Protein AF-A0A2P4ZF59-F1 (afdb_monomer_lite)

pLDDT: mean 77.89, std 15.02, range [32.47, 93.19]

Secondary structure (DSSP, 8-state):
-PPP-------GGGSPSSEEEEEEPPHHHHHHHHHHHGGGG---TT-GGG-HHHHHHHHHHHHHHHS-BGGGTSBPPP---EEEEEE-HHHHH-TT-EEEEEE-SS-PPP--TT---------TT------EEEEEEEETTEEEEEES--TTTEEEEEEE--GGG--B---SEE-SSEEEEEEE----SSS--TTPPTT-EEEEEEEESSSSS---EETTTTEE-HHHHHHHHHHHHTTT-TTT----S--HHHHHHHHBPPPPEEEEE-GGG-

Foldseek 3Di:
DDDDPPVDADDLVVDDEFDKDKDFDDVVVVLVVLVVVCPVVPPPPPCSVPPVVSVVVSVVVVCQQQAFDVVQQRAGDQDFTMKMKGFYCVCLVFVPWDKDWDFDQWDAHDDDPPPDRDTDNRDPPNPPPDFWPDWDANDSRMIMTTGSDDPPRTFKIKTWGDPVPKDFAAAPDDDLFKGKGFAFQDFPDPDDPPPDDPRHTPGIDIATCDDPPDHQAHSVVRDGNLQSVLVVNLVVNCVVPCVGHVDDDRDPVSSCSSRIDDIDMDMDGDPVVD

Sequence (274 aa):
MPASPDYAYIYSWILDKETLRFFFIDENWIDALIDGALSLANHWGYAPDMDKSRTAIKSAINERLRTPDESLGGWHIPMPRYGFLLRSQLLAQFPDVAVEVVFSETRSEPISSTGGNSSVQASENTPPKQPILVQKRLAPDTMYCLFDAAPPDLRRIILRMPPHQQCFKIGQTLTNEKLTVPWKKLYTTTERPSTAQPGDTLGSIDFDRIGKPAPIFDWSLRTLNPENFATFLVNRERQGREEEFSDKEPTSAVLGLQLNNPILELDIGDLSAQ

Organism: NCBI:txid398673

Structure (mmCIF, N/CA/C/O backbone):
data_AF-A0A2P4ZF59-F1
#
_entry.id   AF-A0A2P4ZF59-F1
#
loop_
_atom_site.group_PDB
_atom_site.id
_atom_site.type_symbol
_atom_site.label_atom_id
_atom_site.label_alt_id
_atom_site.label_comp_id
_atom_site.label_asym_id
_atom_site.label_entity_id
_atom_site.label_seq_id
_atom_site.pdbx_PDB_ins_code
_atom_site.Cartn_x
_atom_site.Cartn_y
_atom_site.Cartn_z
_atom_site.occupancy
_atom_site.B_iso_or_equiv
_atom_site.auth_seq_id
_atom_site.auth_comp_id
_atom_site.auth_asym_id
_atom_site.auth_atom_id
_atom_site.pdbx_PDB_model_num
ATOM 1 N N . MET A 1 1 ? 3.004 -26.761 -18.455 1.00 34.78 1 MET A N 1
ATOM 2 C CA . MET A 1 1 ? 2.859 -25.322 -18.761 1.00 34.78 1 MET A CA 1
ATOM 3 C C . MET A 1 1 ? 4.257 -24.771 -18.970 1.00 34.78 1 MET A C 1
ATOM 5 O O . MET A 1 1 ? 5.067 -24.970 -18.071 1.00 34.78 1 MET A O 1
ATOM 9 N N . PRO A 1 2 ? 4.598 -24.210 -20.140 1.00 32.47 2 PRO A N 1
ATOM 10 C CA . PRO A 1 2 ? 5.925 -23.649 -20.343 1.00 32.47 2 PRO A CA 1
ATOM 11 C C . PRO A 1 2 ? 6.026 -22.362 -19.521 1.00 32.47 2 PRO A C 1
ATOM 13 O O . PRO A 1 2 ? 5.141 -21.509 -19.586 1.00 32.47 2 PRO A O 1
ATOM 16 N N . ALA A 1 3 ? 7.059 -22.281 -18.686 1.00 39.59 3 ALA A N 1
ATOM 17 C CA . ALA A 1 3 ? 7.361 -21.101 -17.897 1.00 39.59 3 ALA A CA 1
ATOM 18 C C . ALA A 1 3 ? 7.587 -19.913 -18.840 1.00 39.59 3 ALA A C 1
ATOM 20 O O . ALA A 1 3 ? 8.340 -20.021 -19.809 1.00 39.59 3 ALA A O 1
ATOM 21 N N . SER A 1 4 ? 6.919 -18.796 -18.551 1.00 33.31 4 SER A N 1
ATOM 22 C CA . SER A 1 4 ? 7.307 -17.486 -19.072 1.00 33.31 4 SER A CA 1
ATOM 23 C C . SER A 1 4 ? 8.820 -17.317 -18.881 1.00 33.31 4 SER A C 1
ATOM 25 O O . SER A 1 4 ? 9.312 -17.672 -17.805 1.00 33.31 4 SER A O 1
ATOM 27 N N . PRO A 1 5 ? 9.574 -16.820 -19.876 1.00 38.81 5 PRO A N 1
ATOM 28 C CA . PRO A 1 5 ? 10.971 -16.481 -19.670 1.00 38.81 5 PRO A CA 1
ATOM 29 C C . PRO A 1 5 ? 11.029 -15.292 -18.704 1.00 38.81 5 PRO A C 1
ATOM 31 O O . PRO A 1 5 ? 10.901 -14.131 -19.082 1.00 38.81 5 PRO A O 1
ATOM 34 N N . ASP A 1 6 ? 11.149 -15.600 -17.417 1.00 43.50 6 ASP A N 1
ATOM 35 C CA . ASP A 1 6 ? 11.361 -14.620 -16.365 1.00 43.50 6 ASP A CA 1
ATOM 36 C C . ASP A 1 6 ? 12.830 -14.178 -16.438 1.00 43.50 6 ASP A C 1
ATOM 38 O O . ASP A 1 6 ? 13.731 -14.845 -15.938 1.00 43.50 6 ASP A O 1
ATOM 42 N N . TYR A 1 7 ? 13.089 -13.053 -17.107 1.00 47.22 7 TYR A N 1
ATOM 43 C CA . TYR A 1 7 ? 14.444 -12.525 -17.330 1.00 47.22 7 TYR A CA 1
ATOM 44 C C . TYR A 1 7 ? 15.108 -11.916 -16.078 1.00 47.22 7 TYR A C 1
ATOM 46 O O . TYR A 1 7 ? 16.244 -11.455 -16.149 1.00 47.22 7 TYR A O 1
ATOM 54 N N . ALA A 1 8 ? 14.437 -11.927 -14.922 1.00 52.59 8 ALA A N 1
ATOM 55 C CA . ALA A 1 8 ? 14.953 -11.384 -13.667 1.00 52.59 8 ALA A CA 1
ATOM 56 C C . ALA A 1 8 ? 14.798 -12.399 -12.522 1.00 52.59 8 ALA A C 1
ATOM 58 O O . ALA A 1 8 ? 13.769 -12.448 -11.849 1.00 52.59 8 ALA A O 1
ATOM 59 N N . TYR A 1 9 ? 15.840 -13.200 -12.285 1.00 57.19 9 TYR A N 1
ATOM 60 C CA . TYR A 1 9 ? 15.965 -14.034 -11.087 1.00 57.19 9 TYR A CA 1
ATOM 61 C C . TYR A 1 9 ? 16.882 -13.342 -10.082 1.00 57.19 9 TYR A C 1
ATOM 63 O O . TYR A 1 9 ? 18.098 -13.307 -10.255 1.00 57.19 9 TYR A O 1
ATOM 71 N N . ILE A 1 10 ? 16.300 -12.805 -9.012 1.00 60.91 10 ILE A N 1
ATOM 72 C CA . ILE A 1 10 ? 17.066 -12.307 -7.869 1.00 60.91 10 ILE A CA 1
ATOM 73 C C . ILE A 1 10 ? 16.973 -13.363 -6.780 1.00 60.91 10 ILE A C 1
ATOM 75 O O . ILE A 1 10 ? 15.895 -13.643 -6.254 1.00 60.91 10 ILE A O 1
ATOM 79 N N . TYR A 1 11 ? 18.107 -13.979 -6.457 1.00 62.25 11 TYR A N 1
ATOM 80 C CA . TYR A 1 11 ? 18.156 -14.959 -5.385 1.00 62.25 11 TYR A CA 1
ATOM 81 C C . TYR A 1 11 ? 17.975 -14.269 -4.033 1.00 62.25 11 TYR A C 1
ATOM 83 O O . TYR A 1 11 ? 18.702 -13.335 -3.699 1.00 62.25 11 TYR A O 1
ATOM 91 N N . SER A 1 12 ? 17.030 -14.771 -3.234 1.00 59.41 12 SER A N 1
ATOM 92 C CA . SER A 1 12 ? 16.677 -14.220 -1.916 1.00 59.41 12 SER A CA 1
ATOM 93 C C . SER A 1 12 ? 17.896 -14.049 -0.991 1.00 59.41 12 SER A C 1
ATOM 95 O O . SER A 1 12 ? 17.959 -13.078 -0.248 1.00 59.41 12 SER A O 1
ATOM 97 N N . TRP A 1 13 ? 18.919 -14.913 -1.081 1.00 64.44 13 TRP A N 1
ATOM 98 C CA . TRP A 1 13 ? 20.134 -14.819 -0.253 1.00 64.44 13 TRP A CA 1
ATOM 99 C C . TRP A 1 13 ? 21.059 -13.638 -0.580 1.00 64.44 13 TRP A C 1
ATOM 101 O O . TRP A 1 13 ? 21.962 -13.364 0.202 1.00 64.44 13 TRP A O 1
ATOM 111 N N . ILE A 1 14 ? 20.882 -12.970 -1.725 1.00 73.50 14 ILE A N 1
ATOM 112 C CA . ILE A 1 14 ? 21.687 -11.796 -2.107 1.00 73.50 14 ILE A CA 1
ATOM 113 C C . ILE A 1 14 ? 21.221 -10.546 -1.346 1.00 73.50 14 ILE A C 1
ATOM 115 O O . ILE A 1 14 ? 21.987 -9.603 -1.165 1.00 73.50 14 ILE A O 1
ATOM 119 N N . LEU A 1 15 ? 19.967 -10.536 -0.887 1.00 79.88 15 LEU A N 1
ATOM 120 C CA . LEU A 1 15 ? 19.410 -9.461 -0.076 1.00 79.88 15 LEU A CA 1
ATOM 121 C C . LEU A 1 15 ? 19.525 -9.824 1.402 1.00 79.88 15 LEU A C 1
ATOM 123 O O . LEU A 1 15 ? 19.159 -10.931 1.794 1.00 79.88 15 LEU A O 1
ATOM 127 N N . ASP A 1 16 ? 19.974 -8.890 2.233 1.00 83.31 16 ASP A N 1
ATOM 128 C CA . ASP A 1 16 ? 19.941 -9.066 3.684 1.00 83.31 16 ASP A CA 1
ATOM 129 C C . ASP A 1 16 ? 18.490 -9.174 4.185 1.00 83.31 16 ASP A C 1
ATOM 131 O O . ASP A 1 16 ? 17.533 -8.788 3.504 1.00 83.31 16 ASP A O 1
ATOM 135 N N . LYS A 1 17 ? 18.301 -9.748 5.378 1.00 85.25 17 LYS A N 1
ATOM 136 C CA . LYS A 1 17 ? 16.970 -9.812 6.001 1.00 85.25 17 LYS A CA 1
ATOM 137 C C . LYS A 1 17 ? 16.486 -8.392 6.310 1.00 85.25 17 LYS A C 1
ATOM 139 O O . LYS A 1 17 ? 17.282 -7.582 6.769 1.00 85.25 17 LYS A O 1
ATOM 144 N N . GLU A 1 18 ? 15.196 -8.127 6.097 1.00 90.06 18 GLU A N 1
ATOM 145 C CA . GLU A 1 18 ? 14.568 -6.813 6.328 1.00 90.06 18 GLU A CA 1
ATOM 146 C C . GLU A 1 18 ? 15.282 -5.678 5.585 1.00 90.06 18 GLU A C 1
ATOM 148 O O . GLU A 1 18 ? 15.891 -4.789 6.173 1.00 90.06 18 GLU A O 1
ATOM 153 N N . THR A 1 19 ? 15.254 -5.739 4.256 1.00 91.44 19 THR A N 1
ATOM 154 C CA . THR A 1 19 ? 15.983 -4.812 3.394 1.00 91.44 19 THR A CA 1
ATOM 155 C C . THR A 1 19 ? 15.095 -4.259 2.294 1.00 91.44 19 THR A C 1
ATOM 157 O O . THR A 1 19 ? 14.418 -5.005 1.587 1.00 91.44 19 THR A O 1
ATOM 160 N N . LEU A 1 20 ? 15.171 -2.943 2.109 1.00 91.75 20 LEU A N 1
ATOM 161 C CA . LEU A 1 20 ? 14.576 -2.211 1.000 1.00 91.75 20 LEU A CA 1
ATOM 162 C C . LEU A 1 20 ? 15.701 -1.555 0.195 1.00 91.75 20 LEU A C 1
ATOM 164 O O . LEU A 1 20 ? 16.461 -0.750 0.730 1.00 91.75 20 LEU A O 1
ATOM 168 N N . ARG A 1 21 ? 15.834 -1.917 -1.083 1.00 91.75 21 ARG A N 1
ATOM 169 C CA . ARG A 1 21 ? 16.852 -1.364 -1.986 1.00 91.75 21 ARG A CA 1
ATOM 170 C C . ARG A 1 21 ? 16.196 -0.747 -3.201 1.00 91.75 21 ARG A C 1
ATOM 172 O O . ARG A 1 21 ? 15.471 -1.424 -3.921 1.00 91.75 21 ARG A O 1
ATOM 179 N N . PHE A 1 22 ? 16.516 0.512 -3.443 1.00 92.31 22 PHE A N 1
ATOM 180 C CA . PHE A 1 22 ? 16.115 1.230 -4.640 1.00 92.31 22 PHE A CA 1
ATOM 181 C C . PHE A 1 22 ? 17.181 1.115 -5.719 1.00 92.31 22 PHE A C 1
ATOM 183 O O . PHE A 1 22 ? 18.372 1.028 -5.415 1.00 92.31 22 PHE A O 1
ATOM 190 N N . PHE A 1 23 ? 16.757 1.128 -6.976 1.00 91.62 23 PHE A N 1
ATOM 191 C CA . PHE A 1 23 ? 17.668 1.102 -8.110 1.00 91.62 23 PHE A CA 1
ATOM 192 C C . PHE A 1 23 ? 17.101 1.883 -9.291 1.00 91.62 23 PHE A C 1
ATOM 194 O O . PHE A 1 23 ? 15.889 1.976 -9.485 1.00 91.62 23 PHE A O 1
ATOM 201 N N . PHE A 1 24 ? 18.017 2.423 -10.087 1.00 90.69 24 PHE A N 1
ATOM 202 C CA . PHE A 1 24 ? 17.721 3.006 -11.386 1.00 90.69 24 PHE A CA 1
ATOM 203 C C . PHE A 1 24 ? 17.992 1.965 -12.464 1.00 90.69 24 PHE A C 1
ATOM 205 O O . PHE A 1 24 ? 18.908 1.150 -12.336 1.00 90.69 24 PHE A O 1
ATOM 212 N N . ILE A 1 25 ? 17.188 1.998 -13.517 1.00 87.69 25 ILE A N 1
ATOM 213 C CA . ILE A 1 25 ? 17.427 1.218 -14.723 1.00 87.69 25 ILE A CA 1
ATOM 214 C C . ILE A 1 25 ? 18.032 2.167 -15.743 1.00 87.69 25 ILE A C 1
ATOM 216 O O . ILE A 1 25 ? 17.418 3.160 -16.127 1.00 87.69 25 ILE A O 1
ATOM 220 N N . ASP A 1 26 ? 19.262 1.860 -16.139 1.00 85.56 26 ASP A N 1
ATOM 221 C CA . ASP A 1 26 ? 19.981 2.623 -17.148 1.00 85.56 26 ASP A CA 1
ATOM 222 C C . ASP A 1 26 ? 19.363 2.370 -18.531 1.00 85.56 26 ASP A C 1
ATOM 224 O O . ASP A 1 26 ? 19.082 1.227 -18.904 1.00 85.56 26 ASP A O 1
ATOM 228 N N . GLU A 1 27 ? 19.171 3.430 -19.314 1.00 80.88 27 GLU A N 1
ATOM 229 C CA . GLU A 1 27 ? 18.651 3.329 -20.681 1.00 80.88 27 GLU A CA 1
ATOM 230 C C . GLU A 1 27 ? 19.539 2.443 -21.561 1.00 80.88 27 GLU A C 1
ATOM 232 O O . GLU A 1 27 ? 19.025 1.675 -22.374 1.00 80.88 27 GLU A O 1
ATOM 237 N N . ASN A 1 28 ? 20.857 2.448 -21.333 1.00 84.81 28 ASN A N 1
ATOM 238 C CA . ASN A 1 28 ? 21.794 1.580 -22.040 1.00 84.81 28 ASN A CA 1
ATOM 239 C C . ASN A 1 28 ? 21.519 0.096 -21.773 1.00 84.81 28 ASN A C 1
ATOM 241 O O . ASN A 1 28 ? 21.795 -0.737 -22.633 1.00 84.81 28 ASN A O 1
ATOM 245 N N . TRP A 1 29 ? 20.980 -0.263 -20.601 1.00 85.50 29 TRP A N 1
ATOM 246 C CA . TRP A 1 29 ? 20.612 -1.651 -20.305 1.00 85.50 29 TRP A CA 1
ATOM 247 C C . TRP A 1 29 ? 19.362 -2.071 -21.069 1.00 85.50 29 TRP A C 1
ATOM 249 O O . TRP A 1 29 ? 19.302 -3.201 -21.549 1.00 85.50 29 TRP A O 1
ATOM 259 N N . ILE A 1 30 ? 18.391 -1.168 -21.224 1.00 84.44 30 ILE A N 1
ATOM 260 C CA . ILE A 1 30 ? 17.214 -1.420 -22.062 1.00 84.44 30 ILE A CA 1
ATOM 261 C C . ILE A 1 30 ? 17.625 -1.514 -23.531 1.00 84.44 30 ILE A C 1
ATOM 263 O O . ILE A 1 30 ? 17.249 -2.469 -24.210 1.00 84.44 30 ILE A O 1
ATOM 267 N N . ASP A 1 31 ? 18.467 -0.596 -24.005 1.00 84.50 31 ASP A N 1
ATOM 268 C CA . ASP A 1 31 ? 19.009 -0.635 -25.362 1.00 84.50 31 ASP A CA 1
ATOM 269 C C . ASP A 1 31 ? 19.808 -1.926 -25.613 1.00 84.50 31 ASP A C 1
ATOM 271 O O . ASP A 1 31 ? 19.660 -2.541 -26.672 1.00 84.50 31 ASP A O 1
ATOM 275 N N . ALA A 1 32 ? 20.602 -2.390 -24.641 1.00 87.44 32 ALA A N 1
ATOM 276 C CA . ALA A 1 32 ? 21.320 -3.665 -24.711 1.00 87.44 32 ALA A CA 1
ATOM 277 C C . ALA A 1 32 ? 20.381 -4.882 -24.667 1.00 87.44 32 ALA A C 1
ATOM 279 O O . ALA A 1 32 ? 20.629 -5.869 -25.358 1.00 87.44 32 ALA A O 1
ATOM 280 N N . LEU A 1 33 ? 19.288 -4.823 -23.900 1.00 87.31 33 LEU A N 1
ATOM 281 C CA . LEU A 1 33 ? 18.268 -5.872 -23.868 1.00 87.31 33 LEU A CA 1
ATOM 282 C C . LEU A 1 33 ? 17.568 -6.001 -25.226 1.00 87.31 33 LEU A C 1
ATOM 284 O O . LEU A 1 33 ? 17.417 -7.114 -25.729 1.00 87.31 33 LEU A O 1
ATOM 288 N N . ILE A 1 34 ? 17.190 -4.877 -25.843 1.00 86.69 34 ILE A N 1
ATOM 289 C CA . ILE A 1 34 ? 16.622 -4.839 -27.199 1.00 86.69 34 ILE A CA 1
ATOM 290 C C . ILE A 1 34 ? 17.638 -5.399 -28.203 1.00 86.69 34 ILE A C 1
ATOM 292 O O . ILE A 1 34 ? 17.301 -6.239 -29.036 1.00 86.69 34 ILE A O 1
ATOM 296 N N . ASP A 1 35 ? 18.903 -4.989 -28.096 1.00 84.81 35 ASP A N 1
ATOM 297 C CA . ASP A 1 35 ? 19.993 -5.457 -28.955 1.00 84.81 35 ASP A CA 1
ATOM 298 C C . ASP A 1 35 ? 20.228 -6.977 -28.838 1.00 84.81 35 ASP A C 1
ATOM 300 O O . ASP A 1 35 ? 20.423 -7.674 -29.843 1.00 84.81 35 ASP A O 1
ATOM 304 N N . GLY A 1 36 ? 20.146 -7.505 -27.615 1.00 87.12 36 GLY A N 1
ATOM 305 C CA . GLY A 1 36 ? 20.205 -8.931 -27.310 1.00 87.12 36 GLY A CA 1
ATOM 306 C C . GLY A 1 36 ? 18.990 -9.693 -27.837 1.00 87.12 36 GLY A C 1
ATOM 307 O O . GLY A 1 36 ? 19.156 -10.742 -28.457 1.00 87.12 36 GLY A O 1
ATOM 308 N N . ALA A 1 37 ? 17.778 -9.160 -27.683 1.00 87.62 37 ALA A N 1
ATOM 309 C CA . ALA A 1 37 ? 16.561 -9.767 -28.227 1.00 87.62 37 ALA A CA 1
ATOM 310 C C . ALA A 1 37 ? 16.605 -9.855 -29.762 1.00 87.62 37 ALA A C 1
ATOM 312 O O . ALA A 1 37 ? 16.224 -10.867 -30.349 1.00 87.62 37 ALA A O 1
ATOM 313 N N . LEU A 1 38 ? 17.155 -8.830 -30.416 1.00 86.06 38 LEU A N 1
ATOM 314 C CA . LEU A 1 38 ? 17.345 -8.804 -31.863 1.00 86.06 38 LEU A CA 1
ATOM 315 C C . LEU A 1 38 ? 18.561 -9.622 -32.333 1.00 86.06 38 LEU A C 1
ATOM 317 O O . LEU A 1 38 ? 18.828 -9.663 -33.534 1.00 86.06 38 LEU A O 1
ATOM 321 N N . SER A 1 39 ? 19.350 -10.239 -31.439 1.00 81.12 39 SER A N 1
ATOM 322 C CA . SER A 1 39 ? 20.561 -11.006 -31.820 1.00 81.12 39 SER A CA 1
ATOM 323 C C . SER A 1 39 ? 20.244 -12.190 -32.726 1.00 81.12 39 SER A C 1
ATOM 325 O O . SER A 1 39 ? 21.006 -12.484 -33.643 1.00 81.12 39 SER A O 1
ATOM 327 N N . LEU A 1 40 ? 19.072 -12.798 -32.535 1.00 77.62 40 LEU A N 1
ATOM 328 C CA . LEU A 1 40 ? 18.579 -13.903 -33.356 1.00 77.62 40 LEU A CA 1
ATOM 329 C C . LEU A 1 40 ? 18.080 -13.458 -34.737 1.00 77.62 40 LEU A C 1
ATOM 331 O O . LEU A 1 40 ? 17.952 -14.290 -35.630 1.00 77.62 40 LEU A O 1
ATOM 335 N N . ALA A 1 41 ? 17.799 -12.165 -34.917 1.00 71.12 41 ALA A N 1
ATOM 336 C CA . ALA A 1 41 ? 17.349 -11.613 -36.192 1.00 71.12 41 ALA A CA 1
ATOM 337 C C . ALA A 1 41 ? 18.508 -11.360 -37.173 1.00 71.12 41 ALA A C 1
ATOM 339 O O . ALA A 1 41 ? 18.261 -11.040 -38.336 1.00 71.12 41 ALA A O 1
ATOM 340 N N . ASN A 1 42 ? 19.763 -11.522 -36.731 1.00 68.19 42 ASN A N 1
ATOM 341 C CA . ASN A 1 42 ? 20.913 -11.422 -37.617 1.00 68.19 42 ASN A CA 1
ATOM 342 C C . ASN A 1 42 ? 21.047 -12.701 -38.457 1.00 68.19 42 ASN A C 1
ATOM 344 O O . ASN A 1 42 ? 21.560 -13.725 -38.004 1.00 68.19 42 ASN A O 1
ATOM 348 N N . HIS A 1 43 ? 20.608 -12.629 -39.711 1.00 68.06 43 HIS A N 1
ATOM 349 C CA . HIS A 1 43 ? 20.770 -13.712 -40.682 1.00 68.06 43 HIS A CA 1
ATOM 350 C C . HIS A 1 43 ? 22.093 -13.633 -41.467 1.00 68.06 43 HIS A C 1
ATOM 352 O O . HIS A 1 43 ? 22.375 -14.518 -42.276 1.00 68.06 43 HIS A O 1
ATOM 358 N N . TRP A 1 44 ? 22.921 -12.606 -41.243 1.00 65.38 44 TRP A N 1
ATOM 359 C CA . TRP A 1 44 ? 24.158 -12.326 -41.984 1.00 65.38 44 TRP A CA 1
ATOM 360 C C . TRP A 1 44 ? 25.401 -12.508 -41.102 1.00 65.38 44 TRP A C 1
ATOM 362 O O . TRP A 1 44 ? 26.217 -11.608 -40.922 1.00 65.38 44 TRP A O 1
ATOM 372 N N . GLY A 1 45 ? 25.587 -13.728 -40.585 1.00 62.03 45 GLY A N 1
ATOM 373 C CA . GLY A 1 45 ? 26.684 -14.073 -39.666 1.00 62.03 45 GLY A CA 1
ATOM 374 C C . GLY A 1 45 ? 28.113 -13.910 -40.214 1.00 62.03 45 GLY A C 1
ATOM 375 O O . GLY A 1 45 ? 29.057 -13.940 -39.432 1.00 62.03 45 GLY A O 1
ATOM 376 N N . TYR A 1 46 ? 28.290 -13.725 -41.528 1.00 67.62 46 TYR A N 1
ATOM 377 C CA . TYR A 1 46 ? 29.599 -13.504 -42.163 1.00 67.62 46 TYR A CA 1
ATOM 378 C C . TYR A 1 46 ? 29.925 -12.014 -42.408 1.00 67.62 46 TYR A C 1
ATOM 380 O O . TYR A 1 46 ? 31.088 -11.677 -42.607 1.00 67.62 46 TYR A O 1
ATOM 388 N N . ALA A 1 47 ? 28.927 -11.121 -42.370 1.00 71.06 47 ALA A N 1
ATOM 389 C CA . ALA A 1 47 ? 29.080 -9.683 -42.628 1.00 71.06 47 ALA A CA 1
ATOM 390 C C . ALA A 1 47 ? 28.144 -8.872 -41.704 1.00 71.06 47 ALA A C 1
ATOM 392 O O . ALA A 1 47 ? 27.062 -8.449 -42.123 1.00 71.06 47 ALA A O 1
ATOM 393 N N . PRO A 1 48 ? 28.507 -8.704 -40.418 1.00 64.31 48 PRO A N 1
ATOM 394 C CA . PRO A 1 48 ? 27.650 -8.057 -39.420 1.00 64.31 48 PRO A CA 1
ATOM 395 C C . PRO A 1 48 ? 27.386 -6.568 -39.702 1.00 64.31 48 PRO A C 1
ATOM 397 O O . PRO A 1 48 ? 26.377 -6.027 -39.261 1.00 64.31 48 PRO A O 1
ATOM 400 N N . ASP A 1 49 ? 28.254 -5.912 -40.469 1.00 70.12 49 ASP A N 1
ATOM 401 C CA . ASP A 1 49 ? 28.116 -4.536 -40.962 1.00 70.12 49 ASP A CA 1
ATOM 402 C C . ASP A 1 49 ? 26.975 -4.360 -41.974 1.00 70.12 49 ASP A C 1
ATOM 404 O O . ASP A 1 49 ? 26.496 -3.249 -42.206 1.00 70.12 49 ASP A O 1
ATOM 408 N N . MET A 1 50 ? 26.507 -5.459 -42.559 1.00 69.38 50 MET A N 1
ATOM 409 C CA . MET A 1 50 ? 25.455 -5.433 -43.558 1.00 69.38 50 MET A CA 1
ATOM 410 C C . MET A 1 50 ? 24.054 -5.580 -42.944 1.00 69.38 50 MET A C 1
ATOM 412 O O . MET A 1 50 ? 23.087 -5.372 -43.664 1.00 69.38 50 MET A O 1
ATOM 416 N N . ASP A 1 51 ? 23.889 -5.864 -41.645 1.00 74.94 51 ASP A N 1
ATOM 417 C CA . ASP A 1 51 ? 22.581 -6.141 -41.015 1.00 74.94 51 ASP A CA 1
ATOM 418 C C . ASP A 1 51 ? 21.666 -4.893 -40.874 1.00 74.94 51 ASP A C 1
ATOM 420 O O . ASP A 1 51 ? 21.380 -4.354 -39.795 1.00 74.94 51 ASP A O 1
ATOM 424 N N . LYS A 1 52 ? 21.191 -4.406 -42.025 1.00 81.50 52 LYS A N 1
ATOM 425 C CA . LYS A 1 52 ? 20.316 -3.238 -42.180 1.00 81.50 52 LYS A CA 1
ATOM 426 C C . LYS A 1 52 ? 18.931 -3.489 -41.598 1.00 81.50 52 LYS A C 1
ATOM 428 O O . LYS A 1 52 ? 18.314 -2.554 -41.099 1.00 81.50 52 LYS A O 1
ATOM 433 N N . SER A 1 53 ? 18.449 -4.730 -41.644 1.00 82.56 53 SER A N 1
ATOM 434 C CA . SER A 1 53 ? 17.125 -5.102 -41.142 1.00 82.56 53 SER A CA 1
ATOM 435 C C . SER A 1 53 ? 17.059 -5.005 -39.621 1.00 82.56 53 SER A C 1
ATOM 437 O O . SER A 1 53 ? 16.172 -4.325 -39.105 1.00 82.56 53 SER A O 1
ATOM 439 N N . ARG A 1 54 ? 18.024 -5.590 -38.897 1.00 84.06 54 ARG A N 1
ATOM 440 C CA . ARG A 1 54 ? 18.134 -5.436 -37.437 1.00 84.06 54 ARG A CA 1
ATOM 441 C C . ARG A 1 54 ? 18.249 -3.971 -37.036 1.00 84.06 54 ARG A C 1
ATOM 443 O O . ARG A 1 54 ? 17.554 -3.529 -36.124 1.00 84.06 54 ARG A O 1
ATOM 450 N N . THR A 1 55 ? 19.101 -3.219 -37.732 1.00 84.38 55 THR A N 1
ATOM 451 C CA . THR A 1 55 ? 19.325 -1.794 -37.453 1.00 84.38 55 THR A CA 1
ATOM 452 C C . THR A 1 55 ? 18.049 -0.974 -37.659 1.00 84.38 55 THR A C 1
ATOM 454 O O . THR A 1 55 ? 17.694 -0.171 -36.798 1.00 84.38 55 THR A O 1
ATOM 457 N N . ALA A 1 56 ? 17.314 -1.215 -38.750 1.00 87.31 56 ALA A N 1
ATOM 458 C CA . ALA A 1 56 ? 16.047 -0.544 -39.027 1.00 87.31 56 ALA A CA 1
ATOM 459 C C . ALA A 1 56 ? 14.977 -0.871 -37.973 1.00 87.31 56 ALA A C 1
ATOM 461 O O . ALA A 1 56 ? 14.308 0.035 -37.482 1.00 87.31 56 ALA A O 1
ATOM 462 N N . ILE A 1 57 ? 14.855 -2.143 -37.573 1.00 87.56 57 ILE A N 1
ATOM 463 C CA . ILE A 1 57 ? 13.911 -2.568 -36.528 1.00 87.56 57 ILE A CA 1
ATOM 464 C C . ILE A 1 57 ? 14.265 -1.919 -35.186 1.00 87.56 57 ILE A C 1
ATOM 466 O O . ILE A 1 57 ? 13.389 -1.357 -34.533 1.00 87.56 57 ILE A O 1
ATOM 470 N N . LYS A 1 58 ? 15.544 -1.944 -34.790 1.00 87.62 58 LYS A N 1
ATOM 471 C CA . LYS A 1 58 ? 16.013 -1.299 -33.556 1.00 87.62 58 LYS A CA 1
ATOM 472 C C . LYS A 1 58 ? 15.706 0.197 -33.560 1.00 87.62 58 LYS A C 1
ATOM 474 O O . LYS A 1 58 ? 15.188 0.708 -32.573 1.00 87.62 58 LYS A O 1
ATOM 479 N N . SER A 1 59 ? 15.984 0.880 -34.673 1.00 87.19 59 SER A N 1
ATOM 480 C CA . SER A 1 59 ? 15.690 2.307 -34.827 1.00 87.19 59 SER A CA 1
ATOM 481 C C . SER A 1 59 ? 14.197 2.593 -34.674 1.00 87.19 59 SER A C 1
ATOM 483 O O . SER A 1 59 ? 13.841 3.488 -33.918 1.00 87.19 59 SER A O 1
ATOM 485 N N . ALA A 1 60 ? 13.330 1.808 -35.320 1.00 89.00 60 ALA A N 1
ATOM 486 C CA . ALA A 1 60 ? 11.881 1.991 -35.244 1.00 89.00 60 ALA A CA 1
ATOM 487 C C . ALA A 1 60 ? 11.323 1.734 -33.832 1.00 89.00 60 ALA A C 1
ATOM 489 O O . ALA A 1 60 ? 10.455 2.470 -33.365 1.00 89.00 60 ALA A O 1
ATOM 490 N N . ILE A 1 61 ? 11.830 0.713 -33.127 1.00 87.75 61 ILE A N 1
ATOM 491 C CA . ILE A 1 61 ? 11.451 0.440 -31.731 1.00 87.75 61 ILE A CA 1
ATOM 492 C C . ILE A 1 61 ? 11.866 1.612 -30.841 1.00 87.75 61 ILE A C 1
ATOM 494 O O . ILE A 1 61 ? 11.045 2.146 -30.102 1.00 87.75 61 ILE A O 1
ATOM 498 N N . ASN A 1 62 ? 13.120 2.044 -30.944 1.00 85.50 62 ASN A N 1
ATOM 499 C CA . ASN A 1 62 ? 13.659 3.126 -30.128 1.00 85.50 62 ASN A CA 1
ATOM 500 C C . ASN A 1 62 ? 12.991 4.474 -30.408 1.00 85.50 62 ASN A C 1
ATOM 502 O O . ASN A 1 62 ? 12.787 5.257 -29.484 1.00 85.50 62 ASN A O 1
ATOM 506 N N . GLU A 1 63 ? 12.627 4.738 -31.661 1.00 85.94 63 GLU A N 1
ATOM 507 C CA . GLU A 1 63 ? 11.811 5.888 -32.037 1.00 85.94 63 GLU A CA 1
ATOM 508 C C . GLU A 1 63 ? 10.435 5.797 -31.376 1.00 85.94 63 GLU A C 1
ATOM 510 O O . GLU A 1 63 ? 10.030 6.713 -30.667 1.00 85.94 63 GLU A O 1
ATOM 515 N N . ARG A 1 64 ? 9.740 4.661 -31.498 1.00 84.94 64 ARG A N 1
ATOM 516 C CA . ARG A 1 64 ? 8.408 4.492 -30.903 1.00 84.94 64 ARG A CA 1
ATOM 517 C C . ARG A 1 64 ? 8.404 4.610 -29.375 1.00 84.94 64 ARG A C 1
ATOM 519 O O . ARG A 1 64 ? 7.437 5.133 -28.823 1.00 84.94 64 ARG A O 1
ATOM 526 N N . LEU A 1 65 ? 9.452 4.120 -28.713 1.00 80.56 65 LEU A N 1
ATOM 527 C CA . LEU A 1 65 ? 9.619 4.210 -27.261 1.00 80.56 65 LEU A CA 1
ATOM 528 C C . LEU A 1 65 ? 9.889 5.644 -26.789 1.00 80.56 65 LEU A C 1
ATOM 530 O O . LEU A 1 65 ? 9.542 5.969 -25.660 1.00 80.56 65 LEU A O 1
ATOM 534 N N . ARG A 1 66 ? 10.479 6.502 -27.632 1.00 77.56 66 ARG A N 1
ATOM 535 C CA . ARG A 1 66 ? 10.832 7.889 -27.281 1.00 77.56 66 ARG A CA 1
ATOM 536 C C . ARG A 1 66 ? 9.829 8.929 -27.788 1.00 77.56 66 ARG A C 1
ATOM 538 O O . ARG A 1 66 ? 9.790 10.027 -27.245 1.00 77.56 66 ARG A O 1
ATOM 545 N N . THR A 1 67 ? 9.017 8.605 -28.794 1.00 79.38 67 THR A N 1
ATOM 546 C CA . THR A 1 67 ? 8.037 9.534 -29.373 1.00 79.38 67 THR A CA 1
ATOM 547 C C . THR A 1 67 ? 6.788 9.653 -28.485 1.00 79.38 67 THR A C 1
ATOM 549 O O . THR A 1 67 ? 6.129 8.637 -28.230 1.00 79.38 67 THR A O 1
ATOM 552 N N . PRO A 1 68 ? 6.427 10.873 -28.037 1.00 73.50 68 PRO A N 1
ATOM 553 C CA . PRO A 1 68 ? 5.169 11.137 -27.342 1.00 73.50 68 PRO A CA 1
ATOM 554 C C . PRO A 1 68 ? 3.944 10.821 -28.204 1.00 73.50 68 PRO A C 1
ATOM 556 O O . PRO A 1 68 ? 3.942 11.071 -29.408 1.00 73.50 68 PRO A O 1
ATOM 559 N N . ASP A 1 69 ? 2.888 10.301 -27.583 1.00 70.81 69 ASP A N 1
ATOM 560 C CA . ASP A 1 69 ? 1.652 9.913 -28.260 1.00 70.81 69 ASP A CA 1
ATOM 561 C C . ASP A 1 69 ? 0.457 10.659 -27.650 1.00 70.81 69 ASP A C 1
ATOM 563 O O . ASP A 1 69 ? 0.225 10.606 -26.440 1.00 70.81 69 ASP A O 1
ATOM 567 N N . GLU A 1 70 ? -0.325 11.350 -28.482 1.00 70.25 70 GLU A N 1
ATOM 568 C CA . GLU A 1 70 ? -1.532 12.066 -28.047 1.00 70.25 70 GLU A CA 1
ATOM 569 C C . GLU A 1 70 ? -2.568 11.120 -27.426 1.00 70.25 70 GLU A C 1
ATOM 571 O O . GLU A 1 70 ? -3.256 11.497 -26.478 1.00 70.25 70 GLU A O 1
ATOM 576 N N . SER A 1 71 ? -2.636 9.864 -27.887 1.00 70.44 71 SER A N 1
ATOM 577 C CA . SER A 1 71 ? -3.534 8.850 -27.315 1.00 70.44 71 SER A CA 1
ATOM 578 C C . SER A 1 71 ? -3.146 8.434 -25.893 1.00 70.44 71 SER A C 1
ATOM 580 O O . SER A 1 71 ? -3.996 7.981 -25.126 1.00 70.44 71 SER A O 1
ATOM 582 N N . LEU A 1 72 ? -1.880 8.642 -25.523 1.00 64.88 72 LEU A N 1
ATOM 583 C CA . LEU A 1 72 ? -1.354 8.461 -24.171 1.00 64.88 72 LEU A CA 1
ATOM 584 C C . LEU A 1 72 ? -1.346 9.780 -23.383 1.00 64.88 72 LEU A C 1
ATOM 586 O O . LEU A 1 72 ? -0.715 9.858 -22.334 1.00 64.88 72 LEU A O 1
ATOM 590 N N . GLY A 1 73 ? -2.028 10.821 -23.876 1.00 63.53 73 GLY A N 1
ATOM 591 C CA . GLY A 1 73 ? -2.075 12.142 -23.249 1.00 63.53 73 GLY A CA 1
ATOM 592 C C . GLY A 1 73 ? -0.786 12.945 -23.419 1.00 63.53 73 GLY A C 1
ATOM 593 O O . GLY A 1 73 ? -0.416 13.711 -22.532 1.00 63.53 73 GLY A O 1
ATOM 594 N N . GLY A 1 74 ? -0.083 12.746 -24.538 1.00 63.84 74 GLY A N 1
ATOM 595 C CA . GLY A 1 74 ? 1.191 13.406 -24.824 1.00 63.84 74 GLY A CA 1
ATOM 596 C C . GLY A 1 74 ? 2.390 12.741 -24.146 1.00 63.84 74 GLY A C 1
ATOM 597 O O . GLY A 1 74 ? 3.447 13.355 -24.046 1.00 63.84 74 GLY A O 1
ATOM 598 N N . TRP A 1 75 ? 2.244 11.494 -23.685 1.00 68.62 75 TRP A N 1
ATOM 599 C CA . TRP A 1 75 ? 3.317 10.716 -23.064 1.00 68.62 75 TRP A CA 1
ATOM 600 C C . TRP A 1 75 ? 3.891 9.668 -24.024 1.00 68.62 75 TRP A C 1
ATOM 602 O O . TRP A 1 75 ? 3.202 9.151 -24.902 1.00 68.62 75 TRP A O 1
ATOM 612 N N . HIS A 1 76 ? 5.175 9.349 -23.856 1.00 73.81 76 HIS A N 1
ATOM 613 C CA . HIS A 1 76 ? 5.804 8.183 -24.484 1.00 73.81 76 HIS A CA 1
ATOM 614 C C . HIS A 1 76 ? 5.297 6.859 -23.880 1.00 73.81 76 HIS A C 1
ATOM 616 O O . HIS A 1 76 ? 4.622 6.848 -22.848 1.00 73.81 76 HIS A O 1
ATOM 622 N N . ILE A 1 77 ? 5.629 5.735 -24.521 1.00 79.69 77 ILE A N 1
ATOM 623 C CA . ILE A 1 77 ? 5.295 4.403 -23.995 1.00 79.69 77 ILE A CA 1
ATOM 624 C C . ILE A 1 77 ? 5.984 4.204 -22.632 1.00 79.69 77 ILE A C 1
ATOM 626 O O . ILE A 1 77 ? 7.186 4.454 -22.546 1.00 79.69 77 ILE A O 1
ATOM 630 N N . PRO A 1 78 ? 5.279 3.702 -21.597 1.00 79.06 78 PRO A N 1
ATOM 631 C CA . PRO A 1 78 ? 5.876 3.505 -20.281 1.00 79.06 78 PRO A CA 1
ATOM 632 C C . PRO A 1 78 ? 7.066 2.535 -20.313 1.00 79.06 78 PRO A C 1
ATOM 634 O O . PRO A 1 78 ? 6.954 1.413 -20.819 1.00 79.06 78 PRO A O 1
ATOM 637 N N . MET A 1 79 ? 8.191 2.948 -19.731 1.00 80.94 79 MET A N 1
ATOM 638 C CA . MET A 1 79 ? 9.443 2.194 -19.691 1.00 80.94 79 MET A CA 1
ATOM 639 C C . MET A 1 79 ? 9.994 2.116 -18.269 1.00 80.94 79 MET A C 1
ATOM 641 O O . MET A 1 79 ? 9.983 3.101 -17.541 1.00 80.94 79 MET A O 1
ATOM 645 N N . PRO A 1 80 ? 10.531 0.968 -17.833 1.00 86.50 80 PRO A N 1
ATOM 646 C CA . PRO A 1 80 ? 11.033 0.846 -16.474 1.00 86.50 80 PRO A CA 1
ATOM 647 C C . PRO A 1 80 ? 12.315 1.669 -16.307 1.00 86.50 80 PRO A C 1
ATOM 649 O O . PRO A 1 80 ? 13.342 1.353 -16.900 1.00 86.50 80 PRO A O 1
ATOM 652 N N . ARG A 1 81 ? 12.245 2.724 -15.486 1.00 85.69 81 ARG A N 1
ATOM 653 C CA . ARG A 1 81 ? 13.366 3.639 -15.182 1.00 85.69 81 ARG A CA 1
ATOM 654 C C . ARG A 1 81 ? 13.821 3.545 -13.733 1.00 85.69 81 ARG A C 1
ATOM 656 O O . ARG A 1 81 ? 14.977 3.817 -13.417 1.00 85.69 81 ARG A O 1
ATOM 663 N N . TYR A 1 82 ? 12.916 3.158 -12.844 1.00 89.56 82 TYR A N 1
ATOM 664 C CA . TYR A 1 82 ? 13.173 3.087 -11.414 1.00 89.56 82 TYR A CA 1
ATOM 665 C C . TYR A 1 82 ? 12.460 1.894 -10.803 1.00 89.56 82 TYR A C 1
ATOM 667 O O . TYR A 1 82 ? 11.490 1.378 -11.355 1.00 89.56 82 TYR A O 1
ATOM 675 N N . GLY A 1 83 ? 12.921 1.449 -9.647 1.00 92.38 83 GLY A N 1
ATOM 676 C CA . GLY A 1 83 ? 12.278 0.357 -8.946 1.00 92.38 83 GLY A CA 1
ATOM 677 C C . GLY A 1 83 ? 12.833 0.151 -7.556 1.00 92.38 83 GLY A C 1
ATOM 678 O O . GLY A 1 83 ? 13.795 0.797 -7.131 1.00 92.38 83 GLY A O 1
ATOM 679 N N . PHE A 1 84 ? 12.219 -0.788 -6.848 1.00 92.81 84 PHE A N 1
ATOM 680 C CA . PHE A 1 84 ? 12.749 -1.270 -5.586 1.00 92.81 84 PHE A CA 1
ATOM 681 C C . PHE A 1 84 ? 12.643 -2.783 -5.462 1.00 92.81 84 PHE A C 1
ATOM 683 O O . PHE A 1 84 ? 11.798 -3.435 -6.079 1.00 92.81 84 PHE A O 1
ATOM 690 N N . LEU A 1 85 ? 13.505 -3.317 -4.607 1.00 93.19 85 LEU A N 1
ATOM 691 C CA . LEU A 1 85 ? 13.463 -4.669 -4.079 1.00 93.19 85 LEU A CA 1
ATOM 692 C C . LEU A 1 85 ? 13.210 -4.592 -2.585 1.00 93.19 85 LEU A C 1
ATOM 694 O O . LEU A 1 85 ? 13.953 -3.924 -1.867 1.00 93.19 85 LEU A O 1
ATOM 698 N N . LEU A 1 86 ? 12.181 -5.292 -2.128 1.00 92.19 86 LEU A N 1
ATOM 699 C CA . LEU A 1 86 ? 11.851 -5.403 -0.717 1.00 92.19 86 LEU A CA 1
ATOM 700 C C . LEU A 1 86 ? 11.940 -6.865 -0.308 1.00 92.19 86 LEU A C 1
ATOM 702 O O . LEU A 1 86 ? 11.206 -7.700 -0.837 1.00 92.19 86 LEU A O 1
ATOM 706 N N . ARG A 1 87 ? 12.812 -7.150 0.658 1.00 92.19 87 ARG A N 1
ATOM 707 C CA . ARG A 1 87 ? 12.858 -8.413 1.387 1.00 92.19 87 ARG A CA 1
ATOM 708 C C . ARG A 1 87 ? 12.422 -8.172 2.828 1.00 92.19 87 ARG A C 1
ATOM 710 O O . ARG A 1 87 ? 13.151 -7.529 3.575 1.00 92.19 87 ARG A O 1
ATOM 717 N N . SER A 1 88 ? 11.263 -8.686 3.223 1.00 91.12 88 SER A N 1
ATOM 718 C CA . SER A 1 88 ? 10.717 -8.509 4.570 1.00 91.12 88 SER A CA 1
ATOM 719 C C . SER A 1 88 ? 9.791 -9.657 4.969 1.00 91.12 88 SER A C 1
ATOM 721 O O . SER A 1 88 ? 9.007 -10.159 4.159 1.00 91.12 88 SER A O 1
ATOM 723 N N . GLN A 1 89 ? 9.818 -10.022 6.252 1.00 90.44 89 GLN A N 1
ATOM 724 C CA . GLN A 1 89 ? 8.864 -10.943 6.868 1.00 90.44 89 GLN A CA 1
ATOM 725 C C . GLN A 1 89 ? 7.424 -10.415 6.783 1.00 90.44 89 GLN A C 1
ATOM 727 O O . GLN A 1 89 ? 6.479 -11.207 6.800 1.00 90.44 89 GLN A O 1
ATOM 732 N N . LEU A 1 90 ? 7.250 -9.097 6.626 1.00 86.94 90 LEU A N 1
ATOM 733 C CA . LEU A 1 90 ? 5.954 -8.473 6.376 1.00 86.94 90 LEU A CA 1
ATOM 734 C C . LEU A 1 90 ? 5.280 -9.093 5.146 1.00 86.94 90 LEU A C 1
ATOM 736 O O . LEU A 1 90 ? 4.110 -9.443 5.212 1.00 86.94 90 LEU A O 1
ATOM 740 N N . LEU A 1 91 ? 6.019 -9.346 4.064 1.00 88.75 91 LEU A N 1
ATOM 741 C CA . LEU A 1 91 ? 5.470 -9.955 2.844 1.00 88.75 91 L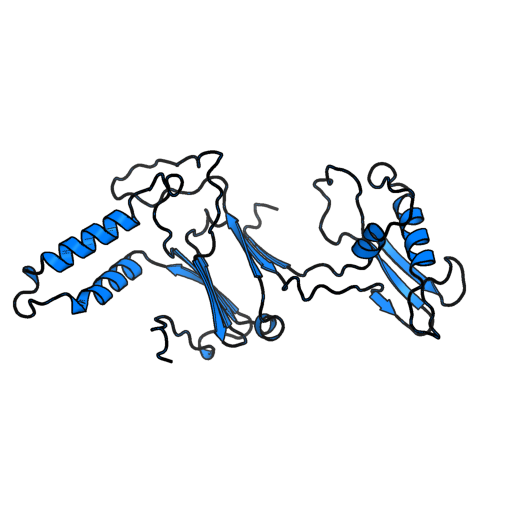EU A CA 1
ATOM 742 C C . LEU A 1 91 ? 5.070 -11.423 3.037 1.00 88.75 91 LEU A C 1
ATOM 744 O O . LEU A 1 91 ? 4.187 -11.934 2.345 1.00 88.75 91 LEU A O 1
ATOM 748 N N . ALA A 1 92 ? 5.694 -12.116 3.991 1.00 87.88 92 ALA A N 1
ATOM 749 C CA . ALA A 1 92 ? 5.312 -13.479 4.336 1.00 87.88 92 ALA A CA 1
ATOM 750 C C . ALA A 1 92 ? 3.996 -13.514 5.131 1.00 87.88 92 ALA A C 1
ATOM 752 O O . ALA A 1 92 ? 3.192 -14.421 4.928 1.00 87.88 92 ALA A O 1
ATOM 753 N N . GLN A 1 93 ? 3.772 -12.531 6.010 1.00 86.62 93 GLN A N 1
ATOM 754 C CA . GLN A 1 93 ? 2.536 -12.392 6.791 1.00 86.62 93 GLN A CA 1
ATOM 755 C C . GLN A 1 93 ? 1.383 -11.812 5.961 1.00 86.62 93 GLN A C 1
ATOM 757 O O . GLN A 1 93 ? 0.241 -12.253 6.081 1.00 86.62 93 GLN A O 1
ATOM 762 N N . PHE A 1 94 ? 1.698 -10.856 5.093 1.00 86.38 94 PHE A N 1
ATOM 763 C CA . PHE A 1 94 ? 0.764 -10.124 4.249 1.00 86.38 94 PHE A CA 1
ATOM 764 C C . PHE A 1 94 ? 1.149 -10.359 2.781 1.00 86.38 94 PHE A C 1
ATOM 766 O O . PHE A 1 94 ? 1.915 -9.584 2.210 1.00 86.38 94 PHE A O 1
ATOM 773 N N . PRO A 1 95 ? 0.673 -11.446 2.147 1.00 84.06 95 PRO A N 1
ATOM 774 C CA . PRO A 1 95 ? 1.079 -11.766 0.781 1.00 84.06 95 PRO A CA 1
ATOM 775 C C . PRO A 1 95 ? 0.581 -10.756 -0.260 1.00 84.06 95 PRO A C 1
ATOM 777 O O . PRO A 1 95 ? 1.2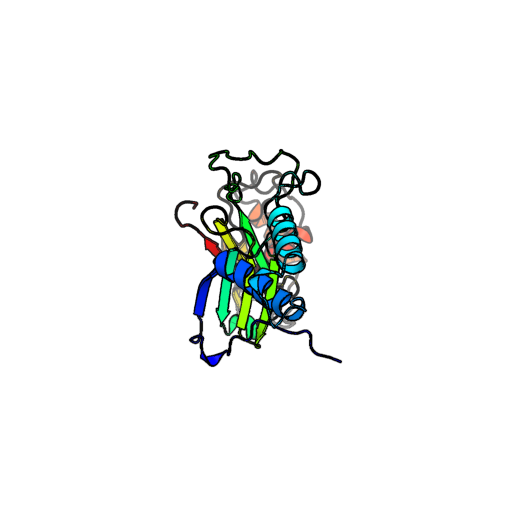53 -10.561 -1.272 1.00 84.06 95 PRO A O 1
ATOM 780 N N . ASP A 1 96 ? -0.534 -10.083 0.032 1.00 85.88 96 ASP A N 1
ATOM 781 C CA . ASP A 1 96 ? -1.226 -9.164 -0.875 1.00 85.88 96 ASP A CA 1
ATOM 782 C C . ASP A 1 96 ? -1.020 -7.691 -0.477 1.00 85.88 96 ASP A C 1
ATOM 784 O O . ASP A 1 96 ? -1.956 -6.891 -0.501 1.00 85.88 96 ASP A O 1
ATOM 788 N N . VAL A 1 97 ? 0.195 -7.330 -0.048 1.00 88.44 97 VAL A N 1
ATOM 789 C CA . VAL A 1 97 ? 0.549 -5.924 0.216 1.00 88.44 97 VAL A CA 1
ATOM 790 C C . VAL A 1 97 ? 0.315 -5.100 -1.044 1.00 88.44 97 VAL A C 1
ATOM 792 O O . VAL A 1 97 ? 0.845 -5.406 -2.115 1.00 88.44 97 VAL A O 1
ATOM 795 N N . ALA A 1 98 ? -0.479 -4.044 -0.909 1.00 88.12 98 ALA A N 1
ATOM 796 C CA . ALA A 1 98 ? -0.742 -3.112 -1.989 1.00 88.12 98 ALA A CA 1
ATOM 797 C C . ALA A 1 98 ? 0.367 -2.059 -2.035 1.00 88.12 98 ALA A C 1
ATOM 799 O O . ALA A 1 98 ? 0.785 -1.548 -0.995 1.00 88.12 98 ALA A O 1
ATOM 800 N N . VAL A 1 99 ? 0.842 -1.740 -3.238 1.00 89.75 99 VAL A N 1
ATOM 801 C CA . VAL A 1 99 ? 1.772 -0.633 -3.461 1.00 89.75 99 VAL A CA 1
ATOM 802 C C . VAL A 1 99 ? 0.998 0.494 -4.118 1.00 89.75 99 VAL A C 1
ATOM 804 O O . VAL A 1 99 ? 0.427 0.326 -5.193 1.00 89.75 99 VAL A O 1
ATOM 807 N N . GLU A 1 100 ? 0.990 1.643 -3.466 1.00 88.94 100 GLU A N 1
ATOM 808 C CA . GLU A 1 100 ? 0.500 2.896 -4.018 1.00 88.94 100 GLU A CA 1
ATOM 809 C C . GLU A 1 100 ? 1.681 3.844 -4.203 1.00 88.94 100 GLU A C 1
ATOM 811 O O . GLU A 1 100 ? 2.683 3.763 -3.491 1.00 88.94 100 GLU A O 1
ATOM 816 N N . VAL A 1 101 ? 1.587 4.743 -5.175 1.00 86.31 101 VAL A N 1
ATOM 817 C CA . VAL A 1 101 ? 2.638 5.728 -5.423 1.00 86.31 101 VAL A CA 1
ATOM 818 C C . VAL A 1 101 ? 2.044 7.084 -5.753 1.00 86.31 101 VAL A C 1
ATOM 820 O O . VAL A 1 101 ? 0.974 7.182 -6.353 1.00 86.31 101 VAL A O 1
ATOM 823 N N . VAL A 1 102 ? 2.768 8.126 -5.361 1.00 84.69 102 VAL A N 1
ATOM 824 C CA . VAL A 1 102 ? 2.413 9.523 -5.604 1.00 84.69 102 VAL A CA 1
ATOM 825 C C . VAL A 1 102 ? 3.504 10.149 -6.458 1.00 84.69 102 VAL A C 1
ATOM 827 O O . VAL A 1 102 ? 4.690 10.061 -6.126 1.00 84.69 102 VAL A O 1
ATOM 830 N N . PHE A 1 103 ? 3.097 10.786 -7.551 1.00 79.12 103 PHE A N 1
ATOM 831 C CA . PHE A 1 103 ? 3.980 11.528 -8.446 1.00 79.12 103 PHE A CA 1
ATOM 832 C C . PHE A 1 103 ? 3.870 13.033 -8.221 1.00 79.12 103 PHE A C 1
ATOM 834 O O . PHE A 1 103 ? 2.902 13.509 -7.628 1.00 79.12 103 PHE A O 1
ATOM 841 N N . SER A 1 104 ? 4.857 13.782 -8.703 1.00 76.81 104 SER A N 1
ATOM 842 C CA . SER A 1 104 ? 4.771 15.236 -8.796 1.00 76.81 104 SER A CA 1
ATOM 843 C C . SER A 1 104 ? 3.738 15.680 -9.834 1.00 76.81 104 SER A C 1
ATOM 845 O O . SER A 1 104 ? 3.517 15.014 -10.844 1.00 76.81 104 SER A O 1
ATOM 847 N N . GLU A 1 105 ? 3.124 16.839 -9.587 1.00 68.81 105 GLU A N 1
ATOM 848 C CA . GLU A 1 105 ? 2.167 17.474 -10.507 1.00 68.81 105 GLU A CA 1
ATOM 849 C C . GLU A 1 105 ? 2.812 17.821 -11.855 1.00 68.81 105 GLU A C 1
ATOM 851 O O . GLU A 1 105 ? 2.190 17.707 -12.909 1.00 68.81 105 GLU A O 1
ATOM 856 N N . THR A 1 106 ? 4.086 18.209 -11.819 1.00 66.12 106 THR A N 1
ATOM 857 C CA . THR A 1 106 ? 4.929 18.416 -12.993 1.00 66.12 106 THR A CA 1
ATOM 858 C C . THR A 1 106 ? 5.921 17.271 -13.105 1.00 66.12 106 THR A C 1
ATOM 860 O O . THR A 1 106 ? 6.584 16.925 -12.129 1.00 66.12 106 THR A O 1
ATOM 863 N N . ARG A 1 107 ? 6.034 16.670 -14.288 1.00 63.31 107 ARG A N 1
ATOM 864 C CA . ARG A 1 107 ? 6.978 15.581 -14.548 1.00 63.31 107 ARG A CA 1
ATOM 865 C C . ARG A 1 107 ? 7.982 16.021 -15.602 1.00 63.31 107 ARG A C 1
ATOM 867 O O . ARG A 1 107 ? 7.618 16.676 -16.577 1.00 63.31 107 ARG A O 1
ATOM 874 N N . SER A 1 108 ? 9.244 15.681 -15.379 1.00 62.12 108 SER A N 1
ATOM 875 C CA . SER A 1 108 ? 10.322 15.963 -16.324 1.00 62.12 108 SER A CA 1
ATOM 876 C C . SER A 1 108 ? 10.065 15.203 -17.633 1.00 62.12 108 SER A C 1
ATOM 878 O O . SER A 1 108 ? 9.712 14.021 -17.596 1.00 62.12 108 SER A O 1
ATOM 880 N N . GLU A 1 109 ? 10.210 15.858 -18.790 1.00 54.69 109 GLU A N 1
ATOM 881 C CA . GLU A 1 109 ? 10.044 15.186 -20.086 1.00 54.69 109 GLU A CA 1
ATOM 882 C C . GLU A 1 109 ? 10.981 13.967 -20.203 1.00 54.69 109 GLU A C 1
ATOM 884 O O . GLU A 1 109 ? 12.111 14.002 -19.696 1.00 54.69 109 GLU A O 1
ATOM 889 N N . PRO A 1 110 ? 10.559 12.878 -20.878 1.00 49.72 110 PRO A N 1
ATOM 890 C CA . PRO A 1 110 ? 11.522 11.909 -21.380 1.00 49.72 110 PRO A CA 1
ATOM 891 C C . PRO A 1 110 ? 12.504 12.658 -22.284 1.00 49.72 110 PRO A C 1
ATOM 893 O O . PRO A 1 110 ? 12.091 13.451 -23.127 1.00 49.72 110 PRO A O 1
ATOM 896 N N . ILE A 1 111 ? 13.804 12.444 -22.075 1.00 44.59 111 ILE A N 1
ATOM 897 C CA . ILE A 1 111 ? 14.863 13.138 -22.811 1.00 44.59 111 ILE A CA 1
ATOM 898 C C . ILE A 1 111 ? 14.667 12.840 -24.301 1.00 44.59 111 ILE A C 1
ATOM 900 O O . ILE A 1 111 ? 15.027 11.768 -24.788 1.00 44.59 111 ILE A O 1
ATOM 904 N N . SER A 1 112 ? 14.082 13.781 -25.042 1.00 43.22 112 SER A N 1
ATOM 905 C CA . SER A 1 112 ? 14.153 13.738 -26.494 1.00 43.22 112 SER A CA 1
ATOM 906 C C . SER A 1 112 ? 15.614 13.976 -26.876 1.00 43.22 112 SER A C 1
ATOM 908 O O . SER A 1 112 ? 16.304 14.815 -26.292 1.00 43.22 112 SER A O 1
ATOM 910 N N . SER A 1 113 ? 16.117 13.249 -27.872 1.00 40.59 113 SER A N 1
ATOM 911 C CA . SER A 1 113 ? 17.483 13.398 -28.406 1.00 40.59 113 SER A CA 1
ATOM 912 C C . SER A 1 113 ? 17.786 14.800 -28.963 1.00 40.59 113 SER A C 1
ATOM 914 O O . SER A 1 113 ? 18.882 15.049 -29.460 1.00 40.59 113 SER A O 1
ATOM 916 N N . THR A 1 114 ? 16.830 15.722 -28.881 1.00 41.34 114 THR A N 1
ATOM 917 C CA . THR A 1 114 ? 16.876 17.060 -29.452 1.00 41.34 114 THR A CA 1
ATOM 918 C C . THR A 1 114 ? 16.868 18.138 -28.367 1.00 41.34 114 THR A C 1
ATOM 920 O O . THR A 1 114 ? 16.183 19.134 -28.523 1.00 41.34 114 THR A O 1
ATOM 923 N N . GLY A 1 115 ? 17.617 17.957 -27.270 1.00 34.38 115 GLY A N 1
ATOM 924 C CA . GLY A 1 115 ? 18.179 19.036 -26.428 1.00 34.38 115 GLY A CA 1
ATOM 925 C C . GLY A 1 115 ? 17.254 20.184 -25.984 1.00 34.38 115 GLY A C 1
ATOM 926 O O . GLY A 1 115 ? 17.744 21.275 -25.694 1.00 34.38 115 GLY A O 1
ATOM 927 N N . GLY A 1 116 ? 15.940 19.979 -25.970 1.00 39.31 116 GLY A N 1
ATOM 928 C CA . GLY A 1 116 ? 14.954 21.001 -25.663 1.00 39.31 116 GLY A CA 1
ATOM 929 C C . GLY A 1 116 ? 14.518 20.862 -24.218 1.00 39.31 116 GLY A C 1
ATOM 930 O O . GLY A 1 116 ? 13.827 19.909 -23.877 1.00 39.31 116 GLY A O 1
ATOM 931 N N . ASN A 1 117 ? 14.904 21.818 -23.378 1.00 40.56 117 ASN A N 1
ATOM 932 C CA . ASN A 1 117 ? 14.389 21.950 -22.019 1.00 40.56 117 ASN A CA 1
ATOM 933 C C . ASN A 1 117 ? 12.948 22.472 -22.093 1.00 40.56 117 ASN A C 1
ATOM 935 O O . ASN A 1 117 ? 12.699 23.656 -21.871 1.00 40.56 117 ASN A O 1
ATOM 939 N N . SER A 1 118 ? 12.017 21.604 -22.458 1.00 44.97 118 SER A N 1
ATOM 940 C CA . SER A 1 118 ? 10.591 21.886 -22.397 1.00 44.97 118 SER A CA 1
ATOM 941 C C . SER A 1 118 ? 10.031 21.082 -21.232 1.00 44.97 118 SER A C 1
ATOM 943 O O . SER A 1 118 ? 10.384 19.926 -21.019 1.00 44.97 118 SER A O 1
ATOM 945 N N . SER A 1 119 ? 9.255 21.731 -20.374 1.00 47.22 119 SER A N 1
ATOM 946 C CA . SER A 1 119 ? 8.466 21.051 -19.355 1.00 47.22 119 SER A CA 1
ATOM 947 C C . SER A 1 119 ? 7.059 20.897 -19.918 1.00 47.22 119 SER A C 1
ATOM 949 O O . SER A 1 119 ? 6.354 21.905 -20.029 1.00 47.22 119 SER A O 1
ATOM 951 N N . VAL A 1 120 ? 6.627 19.685 -20.275 1.00 48.75 120 VAL A N 1
ATOM 952 C CA . VAL A 1 120 ? 5.213 19.470 -20.611 1.00 48.75 120 VAL A CA 1
ATOM 953 C C . VAL A 1 120 ? 4.378 19.736 -19.357 1.00 48.75 120 VAL A C 1
ATOM 955 O O . VAL A 1 120 ? 4.468 19.016 -18.362 1.00 48.75 120 VAL A O 1
ATOM 958 N N . GLN A 1 121 ? 3.540 20.773 -19.403 1.00 45.56 121 GLN A N 1
ATOM 959 C CA . GLN A 1 121 ? 2.397 20.873 -18.503 1.00 45.56 121 GLN A CA 1
ATOM 960 C C . GLN A 1 121 ? 1.429 19.759 -18.899 1.00 45.56 121 GLN A C 1
ATOM 962 O O . GLN A 1 121 ? 0.899 19.767 -20.011 1.00 45.56 121 GLN A O 1
ATOM 967 N N . ALA A 1 122 ? 1.247 18.771 -18.021 1.00 45.84 122 ALA A N 1
ATOM 968 C CA . ALA A 1 122 ? 0.264 17.722 -18.241 1.00 45.84 122 ALA A CA 1
ATOM 969 C C . ALA A 1 122 ? -1.100 18.380 -18.507 1.00 45.84 122 ALA A C 1
ATOM 971 O O . ALA A 1 122 ? -1.550 19.215 -17.723 1.00 45.84 122 ALA A O 1
ATOM 972 N N . SER A 1 123 ? -1.738 18.043 -19.632 1.00 43.31 123 SER A N 1
ATOM 973 C CA . SER A 1 123 ? -3.097 18.506 -19.925 1.00 43.31 123 SER A CA 1
ATOM 974 C C . SER A 1 123 ? -4.009 18.139 -18.750 1.00 43.31 123 SER A C 1
ATOM 976 O O . SER A 1 123 ? -3.963 16.993 -18.296 1.00 43.31 123 SER A O 1
ATOM 978 N N . GLU A 1 124 ? -4.840 19.086 -18.291 1.00 42.88 124 GLU A N 1
ATOM 979 C CA . GLU A 1 124 ? -5.713 18.996 -17.100 1.00 42.88 124 GLU A CA 1
ATOM 980 C C . GLU A 1 124 ? -6.569 17.713 -17.017 1.00 42.88 124 GLU A C 1
ATOM 982 O O . GLU A 1 124 ? -7.067 17.371 -15.950 1.00 42.88 124 GLU A O 1
ATOM 987 N N . ASN A 1 125 ? -6.714 16.972 -18.121 1.00 38.12 125 ASN A N 1
ATOM 988 C CA . ASN A 1 125 ? -7.536 15.768 -18.229 1.00 38.12 125 ASN A CA 1
ATOM 989 C C . ASN A 1 125 ? -6.768 14.469 -18.523 1.00 38.12 125 ASN A C 1
ATOM 991 O O . ASN A 1 125 ? -7.404 13.464 -18.838 1.00 38.12 125 ASN A O 1
ATOM 995 N N . THR A 1 126 ? -5.435 14.440 -18.421 1.00 42.34 126 THR A N 1
ATOM 996 C CA . THR A 1 126 ? -4.687 13.174 -18.523 1.00 42.34 126 THR A CA 1
ATOM 997 C C . THR A 1 126 ? -4.482 12.613 -17.122 1.00 42.34 126 THR A C 1
ATOM 999 O O . THR A 1 126 ? -3.585 13.072 -16.413 1.00 42.34 126 THR A O 1
ATOM 1002 N N . PRO A 1 127 ? -5.298 11.650 -16.659 1.00 41.94 127 PRO A N 1
ATOM 1003 C CA . PRO A 1 127 ? -5.079 11.093 -15.340 1.00 41.94 127 PRO A CA 1
ATOM 1004 C C . PRO A 1 127 ? -3.697 10.412 -15.322 1.00 41.94 127 PRO A C 1
ATOM 1006 O O . PRO A 1 127 ? -3.416 9.620 -16.226 1.00 41.94 127 PRO A O 1
ATOM 1009 N N . PRO A 1 128 ? -2.839 10.660 -14.314 1.00 47.75 128 PRO A N 1
ATOM 1010 C CA . PRO A 1 128 ? -1.597 9.915 -14.116 1.00 47.75 128 PRO A CA 1
ATOM 1011 C C . PRO A 1 128 ? -1.960 8.488 -13.686 1.00 47.75 128 PRO A C 1
ATOM 1013 O O . PRO A 1 128 ? -1.939 8.134 -12.511 1.00 47.75 128 PRO A O 1
ATOM 1016 N N . LYS A 1 129 ? -2.427 7.673 -14.632 1.00 53.50 129 LYS A N 1
ATOM 1017 C CA . LYS A 1 129 ? -3.148 6.428 -14.351 1.00 53.50 129 LYS A CA 1
ATOM 1018 C C . LYS A 1 129 ? -2.467 5.193 -14.918 1.00 53.50 129 LYS A C 1
ATOM 1020 O O . LYS A 1 129 ? -3.160 4.275 -15.333 1.00 53.50 129 LYS A O 1
ATOM 1025 N N . GLN A 1 130 ? -1.139 5.116 -14.832 1.00 63.50 130 GLN A N 1
ATOM 1026 C CA . GLN A 1 130 ? -0.481 3.830 -14.555 1.00 63.50 130 GLN A CA 1
ATOM 1027 C C . GLN A 1 130 ? 0.971 4.001 -14.073 1.00 63.50 130 GLN A C 1
ATOM 1029 O O . GLN A 1 130 ? 1.906 4.009 -14.867 1.00 63.50 130 GLN A O 1
ATOM 1034 N N . PRO A 1 131 ? 1.157 4.144 -12.748 1.00 65.25 131 PRO A N 1
ATOM 1035 C CA . PRO A 1 131 ? 2.460 4.398 -12.137 1.00 65.25 131 PRO A CA 1
ATOM 1036 C C . PRO A 1 131 ? 3.413 3.206 -12.028 1.00 65.25 131 PRO A C 1
ATOM 1038 O O . PRO A 1 131 ? 4.633 3.369 -11.978 1.00 65.25 131 PRO A O 1
ATOM 1041 N N . ILE A 1 132 ? 2.827 2.018 -11.876 1.00 81.88 132 ILE A N 1
ATOM 1042 C CA . ILE A 1 132 ? 3.515 0.791 -11.488 1.00 81.88 132 ILE A CA 1
ATOM 1043 C C . ILE A 1 132 ? 3.476 -0.130 -12.693 1.00 81.88 132 ILE A C 1
ATOM 1045 O O . ILE A 1 132 ? 2.420 -0.631 -13.072 1.00 81.88 132 ILE A O 1
ATOM 1049 N N . LEU A 1 133 ? 4.634 -0.323 -13.307 1.00 87.19 133 LEU A N 1
ATOM 1050 C CA . LEU A 1 133 ? 4.787 -1.166 -14.488 1.00 87.19 133 LEU A CA 1
ATOM 1051 C C . LEU A 1 133 ? 4.738 -2.636 -14.111 1.00 87.19 133 LEU A C 1
ATOM 1053 O O . LEU A 1 133 ? 4.155 -3.460 -14.810 1.00 87.19 133 LEU A O 1
ATOM 1057 N N . VAL A 1 134 ? 5.376 -2.960 -12.990 1.00 89.25 134 VAL A N 1
ATOM 1058 C CA . VAL A 1 134 ? 5.437 -4.316 -12.470 1.00 89.25 134 VAL A CA 1
ATOM 1059 C C . VAL A 1 134 ? 5.354 -4.255 -10.960 1.00 89.25 134 VAL A C 1
ATOM 1061 O O . VAL A 1 134 ? 6.083 -3.493 -10.337 1.00 89.25 134 VAL A O 1
ATOM 1064 N N . GLN A 1 135 ? 4.511 -5.104 -10.386 1.00 90.81 135 GLN A N 1
ATOM 1065 C CA . GLN A 1 135 ? 4.557 -5.494 -8.986 1.00 90.81 135 GLN A CA 1
ATOM 1066 C C . GLN A 1 135 ? 4.533 -7.016 -8.965 1.00 90.81 135 GLN A C 1
ATOM 1068 O O . GLN A 1 135 ? 3.535 -7.632 -9.340 1.00 90.81 135 GLN A O 1
ATOM 1073 N N . LYS A 1 136 ? 5.641 -7.642 -8.568 1.00 90.19 136 LYS A N 1
ATOM 1074 C CA . LYS A 1 136 ? 5.735 -9.103 -8.569 1.00 90.19 136 LYS A CA 1
ATOM 1075 C C . LYS A 1 136 ? 6.497 -9.609 -7.358 1.00 90.19 136 LYS A C 1
ATOM 1077 O O . LYS A 1 136 ? 7.542 -9.096 -6.962 1.00 90.19 136 LYS A O 1
ATOM 1082 N N . ARG A 1 137 ? 5.950 -10.668 -6.776 1.00 88.31 137 ARG A N 1
ATOM 1083 C CA . ARG A 1 137 ? 6.554 -11.425 -5.686 1.00 88.31 137 ARG A CA 1
ATOM 1084 C C . ARG A 1 137 ? 7.535 -12.437 -6.277 1.00 88.31 137 ARG A C 1
ATOM 1086 O O . ARG A 1 137 ? 7.139 -13.284 -7.072 1.00 88.31 137 ARG A O 1
ATOM 1093 N N . LEU A 1 138 ? 8.810 -12.322 -5.913 1.00 88.62 138 LEU A N 1
ATOM 1094 C CA . LEU A 1 138 ? 9.882 -13.222 -6.363 1.00 88.62 138 LEU A CA 1
ATOM 1095 C C . LEU A 1 138 ? 10.021 -14.435 -5.442 1.00 88.62 138 LEU A C 1
ATOM 1097 O O . LEU A 1 138 ? 10.335 -15.531 -5.894 1.00 88.62 138 LEU A O 1
ATOM 1101 N N . ALA A 1 139 ? 9.780 -14.232 -4.147 1.00 88.50 139 ALA A N 1
ATOM 1102 C CA . ALA A 1 139 ? 9.819 -15.259 -3.114 1.00 88.50 139 ALA A CA 1
ATOM 1103 C C . ALA A 1 139 ? 8.801 -14.918 -2.012 1.00 88.50 139 ALA A C 1
ATOM 1105 O O . ALA A 1 139 ? 8.261 -13.811 -2.011 1.00 88.50 139 ALA A O 1
ATOM 1106 N N . PRO A 1 140 ? 8.517 -15.822 -1.055 1.00 89.88 140 PRO A N 1
ATOM 1107 C CA . PRO A 1 140 ? 7.520 -15.548 -0.029 1.00 89.88 140 PRO A CA 1
ATOM 1108 C C . PRO A 1 140 ? 7.750 -14.286 0.809 1.00 89.88 140 PRO A C 1
ATOM 1110 O O . PRO A 1 140 ? 6.792 -13.662 1.251 1.00 89.88 140 PRO A O 1
ATOM 1113 N N . ASP A 1 141 ? 9.013 -13.921 0.998 1.00 91.19 141 ASP A N 1
ATOM 1114 C CA . ASP A 1 141 ? 9.482 -12.765 1.756 1.00 91.19 141 ASP A CA 1
ATOM 1115 C C . ASP A 1 141 ? 10.015 -11.643 0.854 1.00 91.19 141 ASP A C 1
ATOM 1117 O O . ASP A 1 141 ? 10.564 -10.680 1.371 1.00 91.19 141 ASP A O 1
ATOM 1121 N N . THR A 1 142 ? 9.933 -11.775 -0.477 1.00 90.88 142 THR A N 1
ATOM 1122 C CA . THR A 1 142 ? 10.635 -10.888 -1.416 1.00 90.88 142 THR A CA 1
ATOM 1123 C C . THR A 1 142 ? 9.729 -10.448 -2.560 1.00 90.88 142 THR A C 1
ATOM 1125 O O . THR A 1 142 ? 9.190 -11.280 -3.295 1.00 90.88 142 THR A O 1
ATOM 1128 N N . MET A 1 143 ? 9.625 -9.139 -2.780 1.00 91.75 143 MET A N 1
ATOM 1129 C CA . MET A 1 143 ? 8.943 -8.548 -3.932 1.00 91.75 143 MET A CA 1
ATOM 1130 C C . MET A 1 143 ? 9.829 -7.534 -4.650 1.00 91.75 143 MET A C 1
ATOM 1132 O O . MET A 1 143 ? 10.758 -6.975 -4.064 1.00 91.75 143 MET A O 1
ATOM 1136 N N . TYR A 1 144 ? 9.503 -7.274 -5.910 1.00 91.81 144 TYR A N 1
ATOM 1137 C CA . TYR A 1 144 ? 10.049 -6.151 -6.655 1.00 91.81 144 TYR A CA 1
ATOM 1138 C C . TYR A 1 144 ? 8.934 -5.349 -7.313 1.00 91.81 144 TYR A C 1
ATOM 1140 O O . TYR A 1 144 ? 7.917 -5.908 -7.742 1.00 91.81 144 TYR A O 1
ATOM 1148 N N . CYS A 1 145 ? 9.167 -4.044 -7.403 1.00 92.75 145 CYS A N 1
ATOM 1149 C CA . CYS A 1 145 ? 8.314 -3.120 -8.131 1.00 92.75 145 CYS A CA 1
ATOM 1150 C C . CYS A 1 145 ? 9.131 -2.295 -9.118 1.00 92.75 145 CYS A C 1
ATOM 1152 O O . CYS A 1 145 ? 10.249 -1.885 -8.800 1.00 92.75 145 CYS A O 1
ATOM 1154 N N . LEU A 1 146 ? 8.558 -2.045 -10.294 1.00 92.12 146 LEU A N 1
ATOM 1155 C CA . LEU A 1 146 ? 9.122 -1.188 -11.334 1.00 92.12 146 LEU A CA 1
ATOM 1156 C C . LEU A 1 146 ? 8.181 -0.028 -11.632 1.00 92.12 146 LEU A C 1
ATOM 1158 O O . LEU A 1 146 ? 6.967 -0.211 -11.736 1.00 92.12 146 LEU A O 1
ATOM 1162 N N . PHE A 1 147 ? 8.770 1.139 -11.833 1.00 88.81 147 PHE A N 1
ATOM 1163 C CA . PHE A 1 147 ? 8.099 2.396 -12.110 1.00 88.81 147 PHE A CA 1
ATOM 1164 C C . PHE A 1 147 ? 8.661 3.027 -13.376 1.00 88.81 147 PHE A C 1
ATOM 1166 O O . PHE A 1 147 ? 9.842 2.882 -13.711 1.00 88.81 147 PHE A O 1
ATOM 1173 N N . ASP A 1 148 ? 7.794 3.777 -14.042 1.00 82.81 148 ASP A N 1
ATOM 1174 C CA . ASP A 1 148 ? 8.157 4.585 -15.202 1.00 82.81 148 ASP A CA 1
ATOM 1175 C C . ASP A 1 148 ? 8.838 5.906 -14.807 1.00 82.81 148 ASP A C 1
ATOM 1177 O O . ASP A 1 148 ? 9.561 6.512 -15.591 1.00 82.81 148 ASP A O 1
ATOM 1181 N N . ALA A 1 149 ? 8.650 6.362 -13.566 1.00 81.38 149 ALA A N 1
ATOM 1182 C CA . ALA A 1 149 ? 9.257 7.587 -13.056 1.00 81.38 149 ALA A CA 1
ATOM 1183 C C . ALA A 1 149 ? 10.249 7.294 -11.931 1.00 81.38 149 ALA A C 1
ATOM 1185 O O . ALA A 1 149 ? 10.024 6.416 -11.098 1.00 81.38 149 ALA A O 1
ATOM 1186 N N . ALA A 1 150 ? 11.321 8.080 -11.893 1.00 84.50 150 ALA A N 1
ATOM 1187 C CA . ALA A 1 150 ? 12.285 8.095 -10.805 1.00 84.50 150 ALA A CA 1
ATOM 1188 C C . ALA A 1 150 ? 12.149 9.400 -10.001 1.00 84.50 150 ALA A C 1
ATOM 1190 O O . ALA A 1 150 ? 11.558 10.360 -10.502 1.00 84.50 150 ALA A O 1
ATOM 1191 N N . PRO A 1 151 ? 12.690 9.488 -8.775 1.00 85.75 151 PRO A N 1
ATOM 1192 C CA . PRO A 1 151 ? 12.817 10.770 -8.083 1.00 85.75 151 PRO A CA 1
ATOM 1193 C C . PRO A 1 151 ? 13.579 11.791 -8.959 1.00 85.75 151 PRO A C 1
ATOM 1195 O O . PRO A 1 151 ? 14.566 11.402 -9.590 1.00 85.75 151 PRO A O 1
ATOM 1198 N N . PRO A 1 152 ? 13.161 13.072 -9.025 1.00 83.19 152 PRO A N 1
ATOM 1199 C CA . PRO A 1 152 ? 12.164 13.741 -8.178 1.00 83.19 152 PRO A CA 1
ATOM 1200 C C . PRO A 1 152 ? 10.703 13.610 -8.649 1.00 83.19 152 PRO A C 1
ATOM 1202 O O . PRO A 1 152 ? 9.806 14.076 -7.946 1.00 83.19 152 PRO A O 1
ATOM 1205 N N . ASP A 1 153 ? 10.454 13.000 -9.811 1.00 80.56 153 ASP A N 1
ATOM 1206 C CA . ASP A 1 153 ? 9.101 12.864 -10.364 1.00 80.56 153 ASP A CA 1
ATOM 1207 C C . ASP A 1 153 ? 8.257 11.859 -9.552 1.00 80.56 153 ASP A C 1
ATOM 1209 O O . ASP A 1 153 ? 7.062 12.050 -9.335 1.00 80.56 153 ASP A O 1
ATOM 1213 N N . LEU A 1 154 ? 8.889 10.788 -9.056 1.00 84.38 154 LEU A N 1
ATOM 1214 C CA . LEU A 1 154 ? 8.319 9.887 -8.051 1.00 84.38 154 LEU A CA 1
ATOM 1215 C C . LEU A 1 154 ? 8.541 10.464 -6.650 1.00 84.38 154 LEU A C 1
ATOM 1217 O O . LEU A 1 154 ? 9.679 10.564 -6.193 1.00 84.38 154 LEU A O 1
ATOM 1221 N N . ARG A 1 155 ? 7.450 10.829 -5.967 1.00 84.81 155 ARG A N 1
ATOM 1222 C CA . ARG A 1 155 ? 7.487 11.534 -4.677 1.00 84.81 155 ARG A CA 1
ATOM 1223 C C . ARG A 1 155 ? 7.304 10.623 -3.479 1.00 84.81 155 ARG A C 1
ATOM 1225 O O . ARG A 1 155 ? 8.003 10.801 -2.484 1.00 84.81 155 ARG A O 1
ATOM 1232 N N . ARG A 1 156 ? 6.348 9.693 -3.547 1.00 88.38 156 ARG A N 1
ATOM 1233 C CA . ARG A 1 156 ? 6.041 8.784 -2.434 1.00 88.38 156 ARG A CA 1
ATOM 1234 C C . ARG A 1 156 ? 5.730 7.383 -2.924 1.00 88.38 156 ARG A C 1
ATOM 1236 O O . ARG A 1 156 ? 5.150 7.208 -3.995 1.00 88.38 156 ARG A O 1
ATOM 1243 N N . ILE A 1 157 ? 6.084 6.408 -2.103 1.00 90.50 157 ILE A N 1
ATOM 1244 C CA . ILE A 1 157 ? 5.730 5.000 -2.240 1.00 90.50 157 ILE A CA 1
ATOM 1245 C C . ILE A 1 157 ? 5.088 4.582 -0.922 1.00 90.50 157 ILE A C 1
ATOM 1247 O O . ILE A 1 157 ? 5.708 4.694 0.131 1.00 90.50 157 ILE A O 1
ATOM 1251 N N . ILE A 1 158 ? 3.856 4.094 -0.986 1.00 91.00 158 ILE A N 1
ATOM 1252 C CA . ILE A 1 158 ? 3.064 3.715 0.178 1.00 91.00 158 ILE A CA 1
ATOM 1253 C C . ILE A 1 158 ? 2.781 2.217 0.084 1.00 91.00 158 ILE A C 1
ATOM 1255 O O . ILE A 1 158 ? 2.126 1.754 -0.850 1.00 91.00 158 ILE A O 1
ATOM 1259 N N . LEU A 1 159 ? 3.282 1.447 1.047 1.00 90.62 159 LEU A N 1
ATOM 1260 C CA . LEU A 1 159 ? 2.948 0.031 1.192 1.00 90.62 159 LEU A CA 1
ATOM 1261 C C . LEU A 1 159 ? 1.772 -0.094 2.152 1.00 90.62 159 LEU A C 1
ATOM 1263 O O . LEU A 1 159 ? 1.883 0.306 3.310 1.00 90.62 159 LEU A O 1
ATOM 1267 N N . ARG A 1 160 ? 0.662 -0.667 1.695 1.00 88.69 160 ARG A N 1
ATOM 1268 C CA . ARG A 1 160 ? -0.559 -0.821 2.491 1.00 88.69 160 ARG A CA 1
ATOM 1269 C C . ARG A 1 160 ? -0.870 -2.277 2.759 1.00 88.69 160 ARG A C 1
ATOM 1271 O O . ARG A 1 160 ? -0.697 -3.139 1.892 1.00 88.69 160 ARG A O 1
ATOM 1278 N N . MET A 1 161 ? -1.389 -2.549 3.955 1.00 86.00 161 MET A N 1
ATOM 1279 C CA . MET A 1 161 ? -1.992 -3.851 4.221 1.00 86.00 161 MET A CA 1
ATOM 1280 C C . MET A 1 161 ? -3.167 -4.108 3.261 1.00 86.00 161 MET A C 1
ATOM 1282 O O . MET A 1 161 ? -3.897 -3.174 2.918 1.00 86.00 161 MET A O 1
ATOM 1286 N N . PRO A 1 162 ? -3.390 -5.369 2.856 1.00 80.62 162 PRO A N 1
ATOM 1287 C CA . PRO A 1 162 ? -4.512 -5.711 1.999 1.00 80.62 162 PRO A CA 1
ATOM 1288 C C . PRO A 1 162 ? -5.856 -5.332 2.654 1.00 80.62 162 PRO A C 1
ATOM 1290 O O . PRO A 1 162 ? -6.075 -5.675 3.821 1.00 80.62 162 PRO A O 1
ATOM 1293 N N . PRO A 1 163 ? -6.809 -4.722 1.918 1.00 71.62 163 PRO A N 1
ATOM 1294 C CA . PRO A 1 163 ? -8.099 -4.299 2.476 1.00 71.62 163 PRO A CA 1
ATOM 1295 C C . PRO A 1 163 ? -8.917 -5.440 3.094 1.00 71.62 163 PRO A C 1
ATOM 1297 O O . PRO A 1 163 ? -9.650 -5.238 4.054 1.00 71.62 163 PRO A O 1
ATOM 1300 N N . HIS A 1 164 ? -8.773 -6.666 2.587 1.00 74.62 164 HIS A N 1
ATOM 1301 C CA . HIS A 1 164 ? -9.496 -7.831 3.106 1.00 74.62 164 HIS A CA 1
ATOM 1302 C C . HIS A 1 164 ? -8.998 -8.304 4.485 1.00 74.62 164 HIS A C 1
ATOM 1304 O O . HIS A 1 164 ? -9.619 -9.176 5.086 1.00 74.62 164 HIS A O 1
ATOM 1310 N N . GLN A 1 165 ? -7.895 -7.746 4.994 1.00 72.38 165 GLN A N 1
ATOM 1311 C CA . GLN A 1 165 ? -7.423 -7.979 6.362 1.00 72.38 165 GLN A CA 1
ATOM 1312 C C . GLN A 1 165 ? -7.903 -6.908 7.350 1.00 72.38 165 GLN A C 1
ATOM 1314 O O . GLN A 1 165 ? -7.478 -6.880 8.507 1.00 72.38 165 GLN A O 1
ATOM 1319 N N . GLN A 1 166 ? -8.808 -6.031 6.911 1.00 73.44 166 GLN A N 1
ATOM 1320 C CA . GLN A 1 166 ? -9.481 -5.082 7.779 1.00 73.44 166 GLN A CA 1
ATOM 1321 C C . GLN A 1 166 ? -10.275 -5.833 8.854 1.00 73.44 166 GLN A C 1
ATOM 1323 O O . GLN A 1 166 ? -11.093 -6.707 8.566 1.00 73.44 166 GLN A O 1
ATOM 1328 N N . CYS A 1 167 ? -10.020 -5.491 10.113 1.00 79.50 167 CYS A N 1
ATOM 1329 C CA . CYS A 1 167 ? -10.678 -6.102 11.257 1.00 79.50 167 CYS A CA 1
ATOM 1330 C C . CYS A 1 167 ? -11.326 -5.038 12.144 1.00 79.50 167 CYS A C 1
ATOM 1332 O O . CYS A 1 167 ? -10.927 -3.872 12.159 1.00 79.50 167 CYS A O 1
ATOM 1334 N N . PHE A 1 168 ? -12.336 -5.456 12.904 1.00 85.81 168 PHE A N 1
ATOM 1335 C CA . PHE A 1 168 ? -12.998 -4.608 13.886 1.00 85.81 168 PHE A CA 1
ATOM 1336 C C . PHE A 1 168 ? -12.450 -4.914 15.279 1.00 85.81 168 PHE A C 1
ATOM 1338 O O . PHE A 1 168 ? -12.486 -6.056 15.736 1.00 85.81 168 PHE A O 1
ATOM 1345 N N . LYS A 1 169 ? -11.945 -3.886 15.961 1.00 86.38 169 LYS A N 1
ATOM 1346 C CA . LYS A 1 169 ? -11.389 -3.964 17.310 1.00 86.38 169 LYS A CA 1
ATOM 1347 C C . LYS A 1 169 ? -11.994 -2.864 18.173 1.00 86.38 169 LYS A C 1
ATOM 1349 O O . LYS A 1 169 ? -11.877 -1.683 17.864 1.00 86.38 169 LYS A O 1
ATOM 1354 N N . ILE A 1 170 ? -12.617 -3.263 19.280 1.00 82.50 170 ILE A N 1
ATOM 1355 C CA . ILE A 1 170 ? -13.255 -2.329 20.214 1.00 82.50 170 ILE A CA 1
ATOM 1356 C C . ILE A 1 170 ? -12.280 -1.717 21.217 1.00 82.50 170 ILE A C 1
ATOM 1358 O O . ILE A 1 170 ? -12.348 -0.526 21.487 1.00 82.50 170 ILE A O 1
ATOM 1362 N N . GLY A 1 171 ? -11.394 -2.524 21.794 1.00 79.25 171 GLY A N 1
ATOM 1363 C CA . GLY A 1 171 ? -10.606 -2.126 22.955 1.00 79.25 171 GLY A CA 1
ATOM 1364 C C . GLY A 1 171 ? -9.124 -2.346 22.752 1.00 79.25 171 GLY A C 1
ATOM 1365 O O . GLY A 1 171 ? -8.715 -3.269 22.052 1.00 79.25 171 GLY A O 1
ATOM 1366 N N . GLN A 1 172 ? -8.316 -1.510 23.390 1.00 84.25 172 GLN A N 1
ATOM 1367 C CA . GLN A 1 172 ? -6.876 -1.699 23.490 1.00 84.25 172 GLN A CA 1
ATOM 1368 C C . GLN A 1 172 ? -6.548 -2.858 24.436 1.00 84.25 172 GLN A C 1
ATOM 1370 O O . GLN A 1 172 ? -5.729 -3.706 24.081 1.00 84.25 172 GLN A O 1
ATOM 1375 N N . THR A 1 173 ? -7.242 -2.921 25.577 1.00 88.12 173 THR A N 1
ATOM 1376 C CA . THR A 1 173 ? -7.031 -3.919 26.632 1.00 88.12 173 THR A CA 1
ATOM 1377 C C . THR A 1 173 ? -8.375 -4.428 27.144 1.00 88.12 173 THR A C 1
ATOM 1379 O O . THR A 1 173 ? -9.276 -3.635 27.408 1.00 88.12 173 THR A O 1
ATOM 1382 N N . LEU A 1 174 ? -8.498 -5.747 27.303 1.00 89.00 174 LEU A N 1
ATOM 1383 C CA . LEU A 1 174 ? -9.644 -6.401 27.934 1.00 89.00 174 LEU A CA 1
ATOM 1384 C C . LEU A 1 174 ? -9.139 -7.277 29.085 1.00 89.00 174 LEU A C 1
ATOM 1386 O O . LEU A 1 174 ? -8.400 -8.234 28.858 1.00 89.00 174 LEU A O 1
ATOM 1390 N N . THR A 1 175 ? -9.539 -6.946 30.309 1.00 89.19 175 THR A N 1
ATOM 1391 C CA . THR A 1 175 ? -9.308 -7.749 31.516 1.00 89.19 175 THR A CA 1
ATOM 1392 C C . THR A 1 175 ? -10.627 -8.338 32.018 1.00 89.19 175 THR A C 1
ATOM 1394 O O . THR A 1 175 ? -11.691 -8.088 31.452 1.00 89.19 175 THR A O 1
ATOM 1397 N N . ASN A 1 176 ? -10.579 -9.125 33.096 1.00 87.19 176 ASN A N 1
ATOM 1398 C CA . ASN A 1 176 ? -11.781 -9.698 33.711 1.00 87.19 176 ASN A CA 1
ATOM 1399 C C . ASN A 1 176 ? -12.704 -8.645 34.346 1.00 87.19 176 ASN A C 1
ATOM 1401 O O . ASN A 1 176 ? -13.882 -8.931 34.562 1.00 87.19 176 ASN A O 1
ATOM 1405 N N . GLU A 1 177 ? -12.187 -7.449 34.641 1.00 86.38 177 GLU A N 1
ATOM 1406 C CA . GLU A 1 177 ? -12.966 -6.372 35.258 1.00 86.38 177 GLU A CA 1
ATOM 1407 C C . GLU A 1 177 ? -13.136 -5.134 34.373 1.00 86.38 177 GLU A C 1
ATOM 1409 O O . GLU A 1 177 ? -14.068 -4.366 34.618 1.00 86.38 177 GLU A O 1
ATOM 1414 N N . LYS A 1 178 ? -12.255 -4.921 33.383 1.00 89.62 178 LYS A N 1
ATOM 1415 C CA . LYS A 1 178 ? -12.161 -3.652 32.650 1.00 89.62 178 LYS A CA 1
ATOM 1416 C C . LYS A 1 178 ? -11.953 -3.825 31.153 1.00 89.62 178 LYS A C 1
ATOM 1418 O O . LYS A 1 178 ? -11.229 -4.712 30.702 1.00 89.62 178 LYS A O 1
ATOM 1423 N N . LEU A 1 179 ? -12.565 -2.931 30.388 1.00 89.81 179 LEU A N 1
ATOM 1424 C CA . LEU A 1 179 ? -12.362 -2.775 28.954 1.00 89.81 179 LEU A CA 1
ATOM 1425 C C . LEU A 1 179 ? -11.884 -1.346 28.681 1.00 89.81 179 LEU A C 1
ATOM 1427 O O . LEU A 1 179 ? -12.644 -0.400 28.865 1.00 89.81 179 LEU A O 1
ATOM 1431 N N . THR A 1 180 ? -10.650 -1.201 28.206 1.00 90.25 180 THR A N 1
ATOM 1432 C CA . THR A 1 180 ? -10.085 0.093 27.805 1.00 90.25 180 THR A CA 1
ATOM 1433 C C . THR A 1 180 ? -10.314 0.306 26.315 1.00 90.25 180 THR A C 1
ATOM 1435 O O . THR A 1 180 ? -9.783 -0.440 25.489 1.00 90.25 180 THR A O 1
ATOM 1438 N N . VAL A 1 181 ? -11.087 1.328 25.958 1.00 89.31 181 VAL A N 1
ATOM 1439 C CA . VAL A 1 181 ? -11.447 1.674 24.576 1.00 89.31 181 VAL A CA 1
ATOM 1440 C C . VAL A 1 181 ? -10.747 2.967 24.162 1.00 89.31 181 VAL A C 1
ATOM 1442 O O . VAL A 1 181 ? -11.005 4.004 24.778 1.00 89.31 181 VAL A O 1
ATOM 1445 N N . PRO A 1 182 ? -9.888 2.952 23.125 1.00 88.25 182 PRO A N 1
ATOM 1446 C CA . PRO A 1 182 ? -9.378 4.180 22.531 1.00 88.25 182 PRO A CA 1
ATOM 1447 C C . PRO A 1 182 ? -10.501 4.895 21.773 1.00 88.25 182 PRO A C 1
ATOM 1449 O O . PRO A 1 182 ? -11.254 4.282 21.017 1.00 88.25 182 PRO A O 1
ATOM 1452 N N . TRP A 1 183 ? -10.619 6.199 21.982 1.00 83.94 183 TRP A N 1
ATOM 1453 C CA . TRP A 1 183 ? -11.642 7.050 21.392 1.00 83.94 183 TRP A CA 1
ATOM 1454 C C . TRP A 1 183 ? -11.137 7.627 20.076 1.00 83.94 183 TRP A C 1
ATOM 1456 O O . TRP A 1 183 ? -10.191 8.404 20.119 1.00 83.94 183 TRP A O 1
ATOM 1466 N N . LYS A 1 184 ? -11.699 7.254 18.918 1.00 86.69 184 LYS A N 1
ATOM 1467 C CA . LYS A 1 184 ? -11.256 7.823 17.634 1.00 86.69 184 LYS A CA 1
ATOM 1468 C C . LYS A 1 184 ? -11.952 9.145 17.385 1.00 86.69 184 LYS A C 1
ATOM 1470 O O . LYS A 1 184 ? -13.088 9.314 17.794 1.00 86.69 184 LYS A O 1
ATOM 1475 N N . LYS A 1 185 ? -11.270 10.056 16.696 1.00 86.56 185 LYS A N 1
ATOM 1476 C CA . LYS A 1 185 ? -11.824 11.342 16.285 1.00 86.56 185 LYS A CA 1
ATOM 1477 C C . LYS A 1 185 ? -12.611 11.172 14.979 1.00 86.56 185 LYS A C 1
ATOM 1479 O O . LYS A 1 185 ? -12.022 11.035 13.905 1.00 86.56 185 LYS A O 1
ATOM 1484 N N . LEU A 1 186 ? -13.941 11.160 15.063 1.00 86.38 186 LEU A N 1
ATOM 1485 C CA . LEU A 1 186 ? -14.842 11.082 13.908 1.00 86.38 186 LEU A CA 1
ATOM 1486 C C . LEU A 1 186 ? -15.268 12.474 13.426 1.00 86.38 186 LEU A C 1
ATOM 1488 O O . LEU A 1 186 ? -15.279 13.433 14.199 1.00 86.38 186 LEU A O 1
ATOM 1492 N N . TYR A 1 187 ? -15.613 12.575 12.142 1.00 85.38 187 TYR A N 1
ATOM 1493 C CA . TYR A 1 187 ? -16.030 13.811 11.474 1.00 85.38 187 TYR A CA 1
ATOM 1494 C C . TYR A 1 187 ? -17.265 13.532 10.621 1.00 85.38 187 TYR A C 1
ATOM 1496 O O . TYR A 1 187 ? -17.309 12.510 9.937 1.00 85.38 187 TYR A O 1
ATOM 1504 N N . THR A 1 188 ? -18.237 14.443 10.637 1.00 84.25 188 THR A N 1
ATOM 1505 C CA . THR A 1 188 ? -19.422 14.388 9.753 1.00 84.25 188 THR A CA 1
ATOM 1506 C C . THR A 1 188 ? -19.469 15.557 8.770 1.00 84.25 188 THR A C 1
ATOM 1508 O O . THR A 1 188 ? -20.438 15.705 8.032 1.00 84.25 188 THR A O 1
ATOM 1511 N N . THR A 1 189 ? -18.466 16.435 8.793 1.00 80.44 189 THR A N 1
ATOM 1512 C CA . THR A 1 189 ? -18.375 17.591 7.898 1.00 80.44 189 THR A CA 1
ATOM 1513 C C . THR A 1 189 ? -18.024 17.159 6.475 1.00 80.44 189 THR A C 1
ATOM 1515 O O . THR A 1 189 ? -17.331 16.165 6.261 1.00 80.44 189 THR A O 1
ATOM 1518 N N . THR A 1 190 ? -18.494 17.921 5.483 1.00 74.56 190 THR A N 1
ATOM 1519 C CA . THR A 1 190 ? -18.168 17.704 4.062 1.00 74.56 190 THR A CA 1
ATOM 1520 C C . THR A 1 190 ? -16.696 17.956 3.761 1.00 74.56 190 THR A C 1
ATOM 1522 O O . THR A 1 190 ? -16.118 17.284 2.912 1.00 74.56 190 THR A O 1
ATOM 1525 N N . GLU A 1 191 ? -16.084 18.894 4.481 1.00 74.88 191 GLU A N 1
ATOM 1526 C CA . GLU A 1 191 ? -14.657 19.180 4.410 1.00 74.88 191 GLU A CA 1
ATOM 1527 C C . GLU A 1 191 ? -13.988 18.725 5.704 1.00 74.88 191 GLU A C 1
ATOM 1529 O O . GLU A 1 191 ? -14.399 19.088 6.812 1.00 74.88 191 GLU A O 1
ATOM 1534 N N . ARG A 1 192 ? -12.968 17.879 5.563 1.00 69.94 192 ARG A N 1
ATOM 1535 C CA . ARG A 1 192 ? -12.176 17.405 6.693 1.00 69.94 192 ARG A CA 1
ATOM 1536 C C . ARG A 1 192 ? -11.113 18.460 7.023 1.00 69.94 192 ARG A C 1
ATOM 1538 O O . ARG A 1 192 ? -10.485 18.961 6.090 1.00 69.94 192 ARG A O 1
ATOM 1545 N N . PRO A 1 193 ? -10.863 18.781 8.306 1.00 74.50 193 PRO A N 1
ATOM 1546 C CA . PRO A 1 193 ? -9.784 19.694 8.667 1.00 74.50 193 PRO A CA 1
ATOM 1547 C C . PRO A 1 193 ? -8.446 19.202 8.110 1.00 74.50 193 PRO A C 1
ATOM 1549 O O . PRO A 1 193 ? -8.155 18.009 8.187 1.00 74.50 193 PRO A O 1
ATOM 1552 N N . SER A 1 194 ? -7.614 20.114 7.605 1.00 68.44 194 SER A N 1
ATOM 1553 C CA . SER A 1 194 ? -6.291 19.785 7.048 1.00 68.44 194 SER A CA 1
ATOM 1554 C C . SER A 1 194 ? -5.347 19.124 8.059 1.00 68.44 194 SER A C 1
ATOM 1556 O O . SER A 1 194 ? -4.409 18.437 7.674 1.00 68.44 194 SER A O 1
ATOM 1558 N N . THR A 1 195 ? -5.608 19.300 9.355 1.00 70.44 195 THR A N 1
ATOM 1559 C CA . THR A 1 195 ? -4.853 18.703 10.463 1.00 70.44 195 THR A CA 1
ATOM 1560 C C . THR A 1 195 ? -5.319 17.301 10.853 1.00 70.44 195 THR A C 1
ATOM 1562 O O . THR A 1 195 ? -4.672 16.668 11.681 1.00 70.44 195 THR A O 1
ATOM 1565 N N . ALA A 1 196 ? -6.436 16.813 10.305 1.00 71.12 196 ALA A N 1
ATOM 1566 C CA . ALA A 1 196 ? -7.004 15.526 10.684 1.00 71.12 196 ALA A CA 1
ATOM 1567 C C . ALA A 1 196 ? -6.214 14.369 10.063 1.00 71.12 196 ALA A C 1
ATOM 1569 O O . ALA A 1 196 ? -6.201 14.212 8.840 1.00 71.12 196 ALA A O 1
ATOM 1570 N N . GLN A 1 197 ? -5.632 13.512 10.901 1.00 69.44 197 GLN A N 1
ATOM 1571 C CA . GLN A 1 197 ? -4.935 12.315 10.447 1.00 69.44 197 GLN A CA 1
ATOM 1572 C C . GLN A 1 197 ? -5.823 11.066 10.583 1.00 69.44 197 GLN A C 1
ATOM 1574 O O . GLN A 1 197 ? -6.631 10.944 11.516 1.00 69.44 197 GLN A O 1
ATOM 1579 N N . PRO A 1 198 ? -5.719 10.099 9.653 1.00 67.38 198 PRO A N 1
ATOM 1580 C CA . PRO A 1 198 ? -6.363 8.803 9.813 1.00 67.38 198 PRO A CA 1
ATOM 1581 C C . PRO A 1 198 ? -5.909 8.120 11.110 1.00 67.38 198 PRO A C 1
ATOM 1583 O O . PRO A 1 198 ? -4.722 7.919 11.338 1.00 67.38 198 PRO A O 1
ATOM 1586 N N . GLY A 1 199 ? -6.864 7.729 11.955 1.00 70.00 199 GLY A N 1
ATOM 1587 C CA . GLY A 1 199 ? -6.568 7.043 13.216 1.00 70.00 199 GLY A CA 1
ATOM 1588 C C . GLY A 1 199 ? -6.319 7.958 14.417 1.00 70.00 199 GLY A C 1
ATOM 1589 O O . GLY A 1 199 ? -6.020 7.427 15.487 1.00 70.00 199 GLY A O 1
ATOM 1590 N N . ASP A 1 200 ? -6.497 9.279 14.283 1.00 79.88 200 ASP A N 1
ATOM 1591 C CA . ASP A 1 200 ? -6.450 10.207 15.417 1.00 79.88 200 ASP A CA 1
ATOM 1592 C C . ASP A 1 200 ? -7.361 9.750 16.558 1.00 79.88 200 ASP A C 1
ATOM 1594 O O . ASP A 1 200 ? -8.525 9.385 16.352 1.00 79.88 200 ASP A O 1
ATOM 1598 N N . THR A 1 201 ? -6.822 9.796 17.778 1.00 82.12 201 THR A N 1
ATOM 1599 C CA . THR A 1 201 ? -7.565 9.456 18.992 1.00 82.12 201 THR A CA 1
ATOM 1600 C C . THR A 1 201 ? -7.674 10.647 19.932 1.00 82.12 201 THR A C 1
ATOM 1602 O O . THR A 1 201 ? -6.753 11.437 20.095 1.00 82.12 201 THR A O 1
ATOM 1605 N N . LEU A 1 202 ? -8.825 10.757 20.579 1.00 82.50 202 LEU A N 1
ATOM 1606 C CA . LEU A 1 202 ? -9.174 11.759 21.583 1.00 82.50 202 LEU A CA 1
ATOM 1607 C C . LEU A 1 202 ? -8.907 11.245 23.018 1.00 82.50 202 LEU A C 1
ATOM 1609 O O . LEU A 1 202 ? -9.447 11.777 23.987 1.00 82.50 202 LEU A O 1
ATOM 1613 N N . GLY A 1 203 ? -8.104 10.183 23.160 1.00 84.94 203 GLY A N 1
ATOM 1614 C CA . GLY A 1 203 ? -7.777 9.524 24.429 1.00 84.94 203 GLY A CA 1
ATOM 1615 C C . GLY A 1 203 ? -8.398 8.133 24.569 1.00 84.94 203 GLY A C 1
ATOM 1616 O O . GLY A 1 203 ? -8.758 7.499 23.579 1.00 84.94 203 GLY A O 1
ATOM 1617 N N . SER A 1 204 ? -8.523 7.643 25.801 1.00 86.62 204 SER A N 1
ATOM 1618 C CA . SER A 1 204 ? -9.112 6.337 26.118 1.00 86.62 204 SER A CA 1
ATOM 1619 C C . SER A 1 204 ? -10.121 6.427 27.263 1.00 86.62 204 SER A C 1
ATOM 1621 O O . SER A 1 204 ? -10.071 7.338 28.092 1.00 86.62 204 SER A O 1
ATOM 1623 N N . ILE A 1 205 ? -11.069 5.488 27.291 1.00 87.19 205 ILE A N 1
ATOM 1624 C CA . ILE A 1 205 ? -12.033 5.303 28.383 1.00 87.19 205 ILE A CA 1
ATOM 1625 C C . ILE A 1 205 ? -11.964 3.883 28.887 1.00 87.19 205 ILE A C 1
ATOM 1627 O O . ILE A 1 205 ? -11.959 2.942 28.092 1.00 87.19 205 ILE A O 1
ATOM 1631 N N . ASP A 1 206 ? -12.031 3.752 30.202 1.00 88.62 206 ASP A N 1
ATOM 1632 C CA . ASP A 1 206 ? -12.217 2.472 30.856 1.00 88.62 206 ASP A CA 1
ATOM 1633 C C . ASP A 1 206 ? -13.700 2.239 31.150 1.00 88.62 206 ASP A C 1
ATOM 1635 O O . ASP A 1 206 ? -14.382 3.074 31.748 1.00 88.62 206 ASP A O 1
ATOM 1639 N N . PHE A 1 207 ? -14.190 1.082 30.721 1.00 87.62 207 PHE A N 1
ATOM 1640 C CA . PHE A 1 207 ? -15.498 0.556 31.079 1.00 87.62 207 PHE A CA 1
ATOM 1641 C C . PHE A 1 207 ? -15.306 -0.559 32.098 1.00 87.62 207 PHE A C 1
ATOM 1643 O O . PHE A 1 207 ? -14.737 -1.605 31.778 1.00 87.62 207 PHE A O 1
ATOM 1650 N N . ASP A 1 208 ? -15.782 -0.329 33.318 1.00 87.56 208 ASP A N 1
ATOM 1651 C CA . ASP A 1 208 ? -15.819 -1.348 34.361 1.00 87.56 208 ASP A CA 1
ATOM 1652 C C . ASP A 1 208 ? -17.031 -2.281 34.166 1.00 87.56 208 ASP A C 1
ATOM 1654 O O . ASP A 1 208 ? -18.049 -1.907 33.576 1.00 87.56 208 ASP A O 1
ATOM 1658 N N . ARG A 1 209 ? -16.948 -3.500 34.712 1.00 81.38 209 ARG A N 1
ATOM 1659 C CA . ARG A 1 209 ? -18.010 -4.525 34.638 1.00 81.38 209 ARG A CA 1
ATOM 1660 C C . ARG A 1 209 ? -19.379 -4.054 35.144 1.00 81.38 209 ARG A C 1
ATOM 1662 O O . ARG A 1 209 ? -20.411 -4.517 34.662 1.00 81.38 209 ARG A O 1
ATOM 1669 N N . ILE A 1 210 ? -19.389 -3.181 36.149 1.00 76.56 210 ILE A N 1
ATOM 1670 C CA . ILE A 1 210 ? -20.592 -2.617 36.767 1.00 76.56 210 ILE A CA 1
ATOM 1671 C C . ILE A 1 210 ? -20.277 -1.161 37.108 1.00 76.56 210 ILE A C 1
ATOM 1673 O O . ILE A 1 210 ? -19.331 -0.905 37.848 1.00 76.56 210 ILE A O 1
ATOM 1677 N N . GLY A 1 211 ? -21.058 -0.203 36.601 1.00 70.19 211 GLY A N 1
ATOM 1678 C CA . GLY A 1 211 ? -20.830 1.207 36.913 1.00 70.19 211 GLY A CA 1
ATOM 1679 C C . GLY A 1 211 ? -21.439 2.191 35.919 1.00 70.19 211 GLY A C 1
ATOM 1680 O O . GLY A 1 211 ? -22.310 1.845 35.120 1.00 70.19 211 GLY A O 1
ATOM 1681 N N . LYS A 1 212 ? -20.984 3.445 36.019 1.00 68.62 212 LYS A N 1
ATOM 1682 C CA . LYS A 1 212 ? -21.219 4.514 35.042 1.00 68.62 212 LYS A CA 1
ATOM 1683 C C . LYS A 1 212 ? -19.876 4.854 34.378 1.00 68.62 212 LYS A C 1
ATOM 1685 O O . LYS A 1 212 ? -18.936 5.121 35.123 1.00 68.62 212 LYS A O 1
ATOM 1690 N N . PRO A 1 213 ? -19.781 4.923 33.037 1.00 67.38 213 PRO A N 1
ATOM 1691 C CA . PRO A 1 213 ? -20.845 4.717 32.046 1.00 67.38 213 PRO A CA 1
ATOM 1692 C C . PRO A 1 213 ? -21.376 3.276 32.025 1.00 67.38 213 PRO A C 1
ATOM 1694 O O . PRO A 1 213 ? -20.728 2.369 32.539 1.00 67.38 213 PRO A O 1
ATOM 1697 N N . ALA A 1 214 ? -22.586 3.093 31.481 1.00 76.62 214 ALA A N 1
ATOM 1698 C CA . ALA A 1 214 ? -23.236 1.785 31.415 1.00 76.62 214 ALA A CA 1
A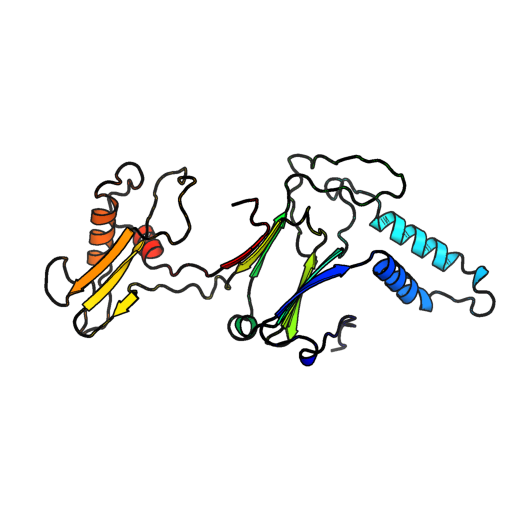TOM 1699 C C . ALA A 1 214 ? -22.305 0.743 30.766 1.00 76.62 214 ALA A C 1
ATOM 1701 O O . ALA A 1 214 ? -21.591 1.088 29.817 1.00 76.62 214 ALA A O 1
ATOM 1702 N N . PRO A 1 215 ? -22.306 -0.515 31.243 1.00 79.56 215 PRO A N 1
ATOM 1703 C CA . PRO A 1 215 ? -21.432 -1.540 30.698 1.00 79.56 215 PRO A CA 1
ATOM 1704 C C . PRO A 1 215 ? -21.785 -1.779 29.228 1.00 79.56 215 PRO A C 1
ATOM 1706 O O . PRO A 1 215 ? -22.888 -2.204 28.880 1.00 79.56 215 PRO A O 1
ATOM 1709 N N . ILE A 1 216 ? -20.828 -1.467 28.357 1.00 88.38 216 ILE A N 1
ATOM 1710 C CA . ILE A 1 216 ? -20.934 -1.701 26.913 1.00 88.38 216 ILE A CA 1
ATOM 1711 C C . ILE A 1 216 ? -20.538 -3.132 26.545 1.00 88.38 216 ILE A C 1
ATOM 1713 O O . ILE A 1 216 ? -20.818 -3.582 25.442 1.00 88.38 216 ILE A O 1
ATOM 1717 N N . PHE A 1 217 ? -19.885 -3.858 27.450 1.00 89.19 217 PHE A N 1
ATOM 1718 C CA . PHE A 1 217 ? -19.407 -5.215 27.230 1.00 89.19 217 PHE A CA 1
ATOM 1719 C C . PHE A 1 217 ? -20.006 -6.147 28.279 1.00 89.19 217 PHE A C 1
ATOM 1721 O O . PHE A 1 217 ? -20.070 -5.811 29.459 1.00 89.19 217 PHE A O 1
ATOM 1728 N N . ASP A 1 218 ? -20.458 -7.317 27.846 1.00 88.50 218 ASP A N 1
ATOM 1729 C CA . ASP A 1 218 ? -20.900 -8.384 28.731 1.00 88.50 218 ASP A CA 1
ATOM 1730 C C . ASP A 1 218 ? -19.742 -9.368 28.924 1.00 88.50 218 ASP A C 1
ATOM 1732 O O . ASP A 1 218 ? -19.376 -10.104 28.009 1.00 88.50 218 ASP A O 1
ATOM 1736 N N . TRP A 1 219 ? -19.159 -9.394 30.124 1.00 88.19 219 TRP A N 1
ATOM 1737 C CA . TRP A 1 219 ? -18.055 -10.299 30.465 1.00 88.19 219 TRP A CA 1
ATOM 1738 C C . TRP A 1 219 ? -18.477 -11.765 30.571 1.00 88.19 219 TRP A C 1
ATOM 1740 O O . TRP A 1 219 ? -17.638 -12.648 30.385 1.00 88.19 219 TRP A O 1
ATOM 1750 N N . SER A 1 220 ? -19.749 -12.031 30.874 1.00 88.50 220 SER A N 1
ATOM 1751 C CA . SER A 1 220 ? -20.280 -13.389 30.982 1.00 88.50 220 SER A CA 1
ATOM 1752 C C . SER A 1 220 ? -20.459 -14.001 29.594 1.00 88.50 220 SER A C 1
ATOM 1754 O O . SER A 1 220 ? -20.053 -15.138 29.368 1.00 88.50 220 SER A O 1
ATOM 1756 N N . LEU A 1 221 ? -21.023 -13.232 28.657 1.00 88.56 221 LEU A N 1
ATOM 1757 C CA . LEU A 1 221 ? -21.264 -13.672 27.277 1.00 88.56 221 LEU A CA 1
ATOM 1758 C C . LEU A 1 221 ? -20.088 -13.387 26.329 1.00 88.56 221 LEU A C 1
ATOM 1760 O O . LEU A 1 221 ? -20.034 -13.939 25.233 1.00 88.56 221 LEU A O 1
ATOM 1764 N N . ARG A 1 222 ? -19.128 -12.557 26.755 1.00 87.56 222 ARG A N 1
ATOM 1765 C CA . ARG A 1 222 ? -18.029 -12.012 25.940 1.00 87.56 222 ARG A CA 1
ATOM 1766 C C . ARG A 1 222 ? -18.520 -11.302 24.675 1.00 87.56 222 ARG A C 1
ATOM 1768 O O . ARG A 1 222 ? -17.917 -11.421 23.610 1.00 87.56 222 ARG A O 1
ATOM 1775 N N . THR A 1 223 ? -19.603 -10.543 24.804 1.00 89.25 223 THR A N 1
ATOM 1776 C CA . THR A 1 223 ? -20.255 -9.837 23.693 1.00 89.25 223 THR A CA 1
ATOM 1777 C C . THR A 1 223 ? -20.340 -8.339 23.946 1.00 89.25 223 THR A C 1
ATOM 1779 O O . THR A 1 223 ? -20.579 -7.891 25.065 1.00 89.25 223 THR A O 1
ATOM 1782 N N . LEU A 1 224 ? -20.187 -7.553 22.882 1.00 89.81 224 LEU A N 1
ATOM 1783 C CA . LEU A 1 224 ? -20.467 -6.120 22.882 1.00 89.81 224 LEU A CA 1
ATOM 1784 C C . LEU A 1 224 ? -21.981 -5.885 22.833 1.00 89.81 224 LEU A C 1
ATOM 1786 O O . LEU A 1 224 ? -22.673 -6.526 22.046 1.00 89.81 224 LEU A O 1
ATOM 1790 N N . ASN A 1 225 ? -22.473 -4.926 23.612 1.00 90.38 225 ASN A N 1
ATOM 1791 C CA . ASN A 1 225 ? -23.797 -4.348 23.435 1.00 90.38 225 ASN A CA 1
ATOM 1792 C C . ASN A 1 225 ? -23.691 -3.140 22.476 1.00 90.38 225 ASN A C 1
ATOM 1794 O O . ASN A 1 225 ? -23.241 -2.068 22.898 1.00 90.38 225 ASN A O 1
ATOM 1798 N N . PRO A 1 226 ? -24.065 -3.293 21.189 1.00 88.69 226 PRO A N 1
ATOM 1799 C CA . PRO A 1 226 ? -23.858 -2.256 20.183 1.00 88.69 226 PRO A CA 1
ATOM 1800 C C . PRO A 1 226 ? -24.734 -1.022 20.412 1.00 88.69 226 PRO A C 1
ATOM 1802 O O . PRO A 1 226 ? -24.307 0.077 20.077 1.00 88.69 226 PRO A O 1
ATOM 1805 N N . GLU A 1 227 ? -25.919 -1.175 21.004 1.00 88.94 227 GLU A N 1
ATOM 1806 C CA . GLU A 1 227 ? -26.866 -0.078 21.238 1.00 88.94 227 GLU A CA 1
ATOM 1807 C C . GLU A 1 227 ? -26.351 0.876 22.321 1.00 88.94 227 GLU A C 1
ATOM 1809 O O . GLU A 1 227 ? -26.225 2.085 22.096 1.00 88.94 227 GLU A O 1
ATOM 1814 N N . ASN A 1 228 ? -25.960 0.320 23.472 1.00 88.62 228 ASN A N 1
ATOM 1815 C CA . ASN A 1 228 ? -25.357 1.090 24.560 1.00 88.62 228 ASN A CA 1
ATOM 1816 C C . ASN A 1 228 ? -24.052 1.746 24.112 1.00 88.62 228 ASN A C 1
ATOM 1818 O O . ASN A 1 228 ? -23.794 2.906 24.443 1.00 88.62 228 ASN A O 1
ATOM 1822 N N . PHE A 1 229 ? -23.237 1.012 23.348 1.00 89.75 229 PHE A N 1
ATOM 1823 C CA . PHE A 1 229 ? -21.981 1.541 22.849 1.00 89.75 229 PHE A CA 1
ATOM 1824 C C . PHE A 1 229 ? -22.223 2.689 21.871 1.00 89.75 229 PHE A C 1
ATOM 1826 O O . PHE A 1 229 ? -21.743 3.783 22.138 1.00 89.75 229 PHE A O 1
ATOM 1833 N N . ALA A 1 230 ? -23.025 2.503 20.818 1.00 90.06 230 ALA A N 1
ATOM 1834 C CA . ALA A 1 230 ? -23.309 3.536 19.819 1.00 90.06 230 ALA A CA 1
ATOM 1835 C C . ALA A 1 230 ? -23.944 4.798 20.429 1.00 90.06 230 ALA A C 1
ATOM 1837 O O . ALA A 1 230 ? -23.577 5.914 20.063 1.00 90.06 230 ALA A O 1
ATOM 1838 N N . THR A 1 231 ? -24.831 4.639 21.414 1.00 89.38 231 THR A N 1
ATOM 1839 C CA . THR A 1 231 ? -25.420 5.773 22.146 1.00 89.38 231 THR A CA 1
ATOM 1840 C C . THR A 1 231 ? -24.360 6.536 22.941 1.00 89.38 231 THR A C 1
ATOM 1842 O O . THR A 1 231 ? -24.324 7.768 22.927 1.00 89.38 231 THR A O 1
ATOM 1845 N N . PHE A 1 232 ? -23.459 5.818 23.616 1.00 88.44 232 PHE A N 1
ATOM 1846 C CA . PHE A 1 232 ? -22.307 6.431 24.271 1.00 88.44 232 PHE A CA 1
ATOM 1847 C C . PHE A 1 232 ? -21.399 7.146 23.258 1.00 88.44 232 PHE A C 1
ATOM 1849 O O . PHE A 1 232 ? -20.935 8.247 23.557 1.00 88.44 232 PHE A O 1
ATOM 1856 N N . LEU A 1 233 ? -21.197 6.565 22.064 1.00 88.50 233 LEU A N 1
ATOM 1857 C CA . LEU A 1 233 ? -20.335 7.131 21.024 1.00 88.50 233 LEU A CA 1
ATOM 1858 C C . LEU A 1 233 ? -20.778 8.538 20.624 1.00 88.50 233 LEU A C 1
ATOM 1860 O O . LEU A 1 233 ? -20.013 9.493 20.724 1.00 88.50 233 LEU A O 1
ATOM 1864 N N . VAL A 1 234 ? -22.035 8.655 20.199 1.00 89.06 234 VAL A N 1
ATOM 1865 C CA . VAL A 1 234 ? -22.611 9.906 19.694 1.00 89.06 234 VAL A CA 1
ATOM 1866 C C . VAL A 1 234 ? -22.643 10.970 20.785 1.00 89.06 234 VAL A C 1
ATOM 1868 O O . VAL A 1 234 ? -22.248 12.111 20.556 1.00 89.06 234 VAL A O 1
ATOM 1871 N N . ASN A 1 235 ? -23.051 10.596 22.001 1.00 88.12 235 ASN A N 1
ATOM 1872 C CA . ASN A 1 235 ? -23.088 11.531 23.125 1.00 88.12 235 ASN A CA 1
ATOM 1873 C C . ASN A 1 235 ? -21.705 12.080 23.469 1.00 88.12 235 ASN A C 1
ATOM 1875 O O . ASN A 1 235 ? -21.595 13.234 23.877 1.00 88.12 235 ASN A O 1
ATOM 1879 N N . ARG A 1 236 ? -20.660 11.262 23.320 1.00 86.25 236 ARG A N 1
ATOM 1880 C CA . ARG A 1 236 ? -19.292 11.676 23.603 1.00 86.25 236 ARG A CA 1
ATOM 1881 C C . ARG A 1 236 ? -18.685 12.492 22.471 1.00 86.25 236 ARG A C 1
ATOM 1883 O O . ARG A 1 236 ? -18.065 13.503 22.773 1.00 86.25 236 ARG A O 1
ATOM 1890 N N . GLU A 1 237 ? -18.892 12.114 21.208 1.00 86.31 237 GLU A N 1
ATOM 1891 C CA . GLU A 1 237 ? -18.378 12.918 20.089 1.00 86.31 237 GLU A CA 1
ATOM 1892 C C . GLU A 1 237 ? -18.974 14.321 20.058 1.00 86.31 237 GLU A C 1
ATOM 1894 O O . GLU A 1 237 ? -18.291 15.269 19.691 1.00 86.31 237 GLU A O 1
ATOM 1899 N N . ARG A 1 238 ? -20.223 14.485 20.497 1.00 86.06 238 ARG A N 1
ATOM 1900 C CA . ARG A 1 238 ? -20.863 15.802 20.552 1.00 86.06 238 ARG A CA 1
ATOM 1901 C C . ARG A 1 238 ? -20.312 16.714 21.647 1.00 86.06 238 ARG A C 1
ATOM 1903 O O . ARG A 1 238 ? -20.455 17.931 21.544 1.00 86.06 238 ARG A O 1
ATOM 1910 N N . GLN A 1 239 ? -19.692 16.172 22.697 1.00 85.00 239 GLN A N 1
ATOM 1911 C CA . GLN A 1 239 ? -19.193 16.978 23.815 1.00 85.00 239 GLN A CA 1
ATOM 1912 C C . GLN A 1 239 ? -18.025 17.864 23.366 1.00 85.00 239 GLN A C 1
ATOM 1914 O O . GLN A 1 239 ? -16.885 17.420 23.275 1.00 85.00 239 GLN A O 1
ATOM 1919 N N . GLY A 1 240 ? -18.320 19.141 23.106 1.00 79.94 240 GLY A N 1
ATOM 1920 C CA . GLY A 1 240 ? -17.324 20.147 22.733 1.00 79.94 240 GLY A CA 1
ATOM 1921 C C . GLY A 1 240 ? -16.887 20.119 21.265 1.00 79.94 240 GLY A C 1
ATOM 1922 O O . GLY A 1 240 ? -15.904 20.777 20.939 1.00 79.94 240 GLY A O 1
ATOM 1923 N N . ARG A 1 241 ? -17.586 19.381 20.385 1.00 82.81 241 ARG A N 1
ATOM 1924 C CA . ARG A 1 241 ? -17.259 19.273 18.945 1.00 82.81 241 ARG A CA 1
ATOM 1925 C C . ARG A 1 241 ? -18.480 19.379 18.020 1.00 82.81 241 ARG A C 1
ATOM 1927 O O . ARG A 1 241 ? -18.493 18.776 16.952 1.00 82.81 241 ARG A O 1
ATOM 1934 N N . GLU A 1 242 ? -19.499 20.150 18.402 1.00 81.19 242 GLU A N 1
ATOM 1935 C CA . GLU A 1 242 ? -20.741 20.284 17.612 1.00 81.19 242 GLU A CA 1
ATOM 1936 C C . GLU A 1 242 ? -20.517 20.846 16.192 1.00 81.19 242 GLU A C 1
ATOM 1938 O O . GLU A 1 242 ? -21.321 20.589 15.300 1.00 81.19 242 GLU A O 1
ATOM 1943 N N . GLU A 1 243 ? -19.410 21.561 15.966 1.00 81.31 243 GLU A N 1
ATOM 1944 C CA . GLU A 1 243 ? -19.008 22.060 14.642 1.00 81.31 243 GLU A CA 1
ATOM 1945 C C . GLU A 1 243 ? -18.373 20.973 13.750 1.00 81.31 243 GLU A C 1
ATOM 1947 O O . GLU A 1 243 ? -18.514 21.019 12.531 1.00 81.31 243 GLU A O 1
ATOM 1952 N N . GLU A 1 244 ? -17.692 19.977 14.334 1.00 82.44 244 GLU A N 1
ATOM 1953 C CA . GLU A 1 244 ? -16.991 18.907 13.598 1.00 82.44 244 GLU A CA 1
ATOM 1954 C C . GLU A 1 244 ? -17.833 17.617 13.470 1.00 82.44 244 GLU A C 1
ATOM 1956 O O . GLU A 1 244 ? -17.625 16.811 12.554 1.00 82.44 244 GLU A O 1
ATOM 1961 N N . PHE A 1 245 ? -18.771 17.402 14.399 1.00 86.19 245 PHE A N 1
ATOM 1962 C CA . PHE A 1 245 ? -19.625 16.220 14.483 1.00 86.19 245 PHE A CA 1
ATOM 1963 C C . PHE A 1 245 ? -21.085 16.615 14.758 1.00 86.19 245 PHE A C 1
ATOM 1965 O O . PHE A 1 245 ? -21.432 17.099 15.835 1.00 86.19 245 PHE A O 1
ATOM 1972 N N . SER A 1 246 ? -21.948 16.372 13.772 1.00 84.69 246 SER A N 1
ATOM 1973 C CA . SER A 1 246 ? -23.342 16.836 13.730 1.00 84.69 246 SER A CA 1
ATOM 1974 C C . SER A 1 246 ? -24.386 15.722 13.871 1.00 84.69 246 SER A C 1
ATOM 1976 O O . SER A 1 246 ? -25.571 16.014 14.061 1.00 84.69 246 SER A O 1
ATOM 1978 N N . ASP A 1 247 ? -23.963 14.455 13.812 1.00 84.69 247 ASP A N 1
ATOM 1979 C CA . ASP A 1 247 ? -24.865 13.308 13.920 1.00 84.69 247 ASP A CA 1
ATOM 1980 C C . ASP A 1 247 ? -25.532 13.276 15.301 1.00 84.69 247 ASP A C 1
ATOM 1982 O O . ASP A 1 247 ? -24.886 13.355 16.348 1.00 84.69 247 ASP A O 1
ATOM 1986 N N . LYS A 1 248 ? -26.863 13.161 15.300 1.00 84.50 248 LYS A N 1
ATOM 1987 C CA . LYS A 1 248 ? -27.684 13.160 16.524 1.00 84.50 248 LYS A CA 1
ATOM 1988 C C . LYS A 1 248 ? -28.081 11.763 16.974 1.00 84.50 248 LYS A C 1
ATOM 1990 O O . LYS A 1 248 ? -28.372 11.576 18.153 1.00 84.50 248 LYS A O 1
ATOM 1995 N N . GLU A 1 249 ? -28.099 10.812 16.050 1.00 87.62 249 GLU A N 1
ATOM 1996 C CA . GLU A 1 249 ? -28.563 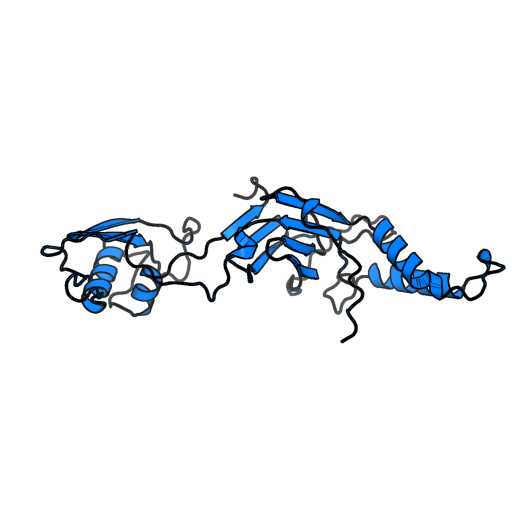9.450 16.284 1.00 87.62 249 GLU A CA 1
ATOM 1997 C C . GLU A 1 249 ? -27.419 8.443 16.126 1.00 87.62 249 GLU A C 1
ATOM 1999 O O . GLU A 1 249 ? -26.519 8.651 15.307 1.00 87.62 249 GLU A O 1
ATOM 2004 N N . PRO A 1 250 ? -27.429 7.344 16.900 1.00 87.06 250 PRO A N 1
ATOM 2005 C CA . PRO A 1 250 ? -26.454 6.272 16.761 1.00 87.06 250 PRO A CA 1
ATOM 2006 C C . PRO A 1 250 ? -26.639 5.550 15.422 1.00 87.06 250 PRO A C 1
ATOM 2008 O O . PRO A 1 250 ? -27.534 4.723 15.263 1.00 87.06 250 PRO A O 1
ATOM 2011 N N . THR A 1 251 ? -25.768 5.837 14.454 1.00 88.06 251 THR A N 1
ATOM 2012 C CA . THR A 1 251 ? -25.752 5.147 13.159 1.00 88.06 251 THR A CA 1
ATOM 2013 C C . THR A 1 251 ? -24.773 3.971 13.161 1.00 88.06 251 THR A C 1
ATOM 2015 O O . THR A 1 251 ? -23.753 3.962 13.860 1.00 88.06 251 THR A O 1
ATOM 2018 N N . SER A 1 252 ? -25.048 2.963 12.329 1.00 86.88 252 SER A N 1
ATOM 2019 C CA . SER A 1 252 ? -24.131 1.835 12.113 1.00 86.88 252 SER A CA 1
ATOM 2020 C C . SER A 1 252 ? -22.794 2.278 11.507 1.00 86.88 252 SER A C 1
ATOM 2022 O O . SER A 1 252 ? -21.769 1.653 11.774 1.00 86.88 252 SER A O 1
ATOM 2024 N N . ALA A 1 253 ? -22.784 3.378 10.748 1.00 87.00 253 ALA A N 1
ATOM 2025 C CA . ALA A 1 253 ? -21.576 3.973 10.187 1.00 87.00 253 ALA A CA 1
ATOM 2026 C C . ALA A 1 253 ? -20.633 4.495 11.283 1.00 87.00 253 ALA A C 1
ATOM 2028 O O . ALA A 1 253 ? -19.454 4.147 11.280 1.00 87.00 253 ALA A O 1
ATOM 2029 N N . VAL A 1 254 ? -21.151 5.250 12.261 1.00 88.12 254 VAL A N 1
ATOM 2030 C CA . VAL A 1 254 ? -20.367 5.762 13.402 1.00 88.12 254 VAL A CA 1
ATOM 2031 C C . VAL A 1 254 ? -19.766 4.611 14.208 1.00 88.12 254 VAL A C 1
ATOM 2033 O O . VAL A 1 254 ? -18.571 4.609 14.509 1.00 88.12 254 VAL A O 1
ATOM 2036 N N . LEU A 1 255 ? -20.573 3.585 14.495 1.00 89.06 255 LEU A N 1
ATOM 2037 C CA . LEU A 1 255 ? -20.109 2.387 15.191 1.00 89.06 255 LEU A CA 1
ATOM 2038 C C . LEU A 1 255 ? -19.023 1.641 14.396 1.00 89.06 255 LEU A C 1
ATOM 2040 O O . LEU A 1 255 ? -17.993 1.267 14.958 1.00 89.06 255 LEU A O 1
ATOM 2044 N N . GLY A 1 256 ? -19.228 1.452 13.091 1.00 87.94 256 GLY A N 1
ATOM 2045 C CA . GLY A 1 256 ? -18.268 0.793 12.207 1.00 87.94 256 GLY A CA 1
ATOM 2046 C C . GLY A 1 256 ? -16.936 1.537 12.134 1.00 87.94 256 GLY A C 1
ATOM 2047 O O . GLY A 1 256 ? -15.886 0.917 12.283 1.00 87.94 256 GLY A O 1
ATOM 2048 N N . LEU A 1 257 ? -16.965 2.865 11.984 1.00 87.06 257 LEU A N 1
ATOM 2049 C CA . LEU A 1 257 ? -15.766 3.707 11.947 1.00 87.06 257 LEU A CA 1
ATOM 2050 C C . LEU A 1 257 ? -14.998 3.677 13.274 1.00 87.06 257 LEU A C 1
ATOM 2052 O O . LEU A 1 257 ? -13.771 3.556 13.271 1.00 87.06 257 LEU A O 1
ATOM 2056 N N . GLN A 1 258 ? -15.705 3.708 14.407 1.00 88.19 258 GLN A N 1
ATOM 2057 C CA . GLN A 1 258 ? -15.078 3.590 15.722 1.00 88.19 258 GLN A CA 1
ATOM 2058 C C . GLN A 1 258 ? -14.397 2.227 15.907 1.00 88.19 258 GLN A C 1
ATOM 2060 O O . GLN A 1 258 ? -13.272 2.155 16.406 1.00 88.19 258 GLN A O 1
ATOM 2065 N N . LEU A 1 259 ? -15.049 1.141 15.491 1.00 88.56 259 LEU A N 1
ATOM 2066 C CA . LEU A 1 259 ? -14.511 -0.215 15.620 1.00 88.56 259 LEU A CA 1
ATOM 2067 C C . LEU A 1 259 ? -13.426 -0.533 14.584 1.00 88.56 259 LEU A C 1
ATOM 2069 O O . LEU A 1 259 ? -12.649 -1.461 14.788 1.00 88.56 259 LEU A O 1
ATOM 2073 N N . ASN A 1 260 ? -13.352 0.206 13.480 1.00 86.75 260 ASN A N 1
ATOM 2074 C CA . ASN A 1 260 ? -12.461 -0.107 12.369 1.00 86.75 260 ASN A CA 1
ATOM 2075 C C . ASN A 1 260 ? -10.980 -0.008 12.760 1.00 86.75 260 ASN A C 1
ATOM 2077 O O . ASN A 1 260 ? -10.504 1.084 13.063 1.00 86.75 260 ASN A O 1
ATOM 2081 N N . ASN A 1 261 ? -10.220 -1.100 12.743 1.00 82.56 261 ASN A N 1
ATOM 2082 C CA . ASN A 1 261 ? -8.779 -1.026 12.973 1.00 82.56 261 ASN A CA 1
ATOM 2083 C C . ASN A 1 261 ? -8.105 -0.273 11.805 1.00 82.56 261 ASN A C 1
ATOM 2085 O O . ASN A 1 261 ? -8.402 -0.594 10.653 1.00 82.56 261 ASN A O 1
ATOM 2089 N N . PRO A 1 262 ? -7.234 0.728 12.055 1.00 77.31 262 PRO A N 1
ATOM 2090 C CA . PRO A 1 262 ? -6.576 1.446 10.970 1.00 77.31 262 PRO A CA 1
ATOM 2091 C C . PRO A 1 262 ? -5.774 0.483 10.090 1.00 77.31 262 PRO A C 1
ATOM 2093 O O . PRO A 1 262 ? -5.124 -0.444 10.584 1.00 77.31 262 PRO A O 1
ATOM 2096 N N . ILE A 1 263 ? -5.830 0.721 8.781 1.00 79.94 263 ILE A N 1
ATOM 2097 C CA . ILE A 1 263 ? -4.952 0.056 7.823 1.00 79.94 263 ILE A CA 1
ATOM 2098 C C . ILE A 1 263 ? -3.548 0.585 8.099 1.00 79.94 263 ILE A C 1
ATOM 2100 O O . ILE A 1 263 ? -3.333 1.792 8.174 1.00 79.94 263 ILE A O 1
ATOM 2104 N N . LEU A 1 264 ? -2.612 -0.330 8.329 1.00 82.19 264 LEU A N 1
ATOM 2105 C CA . LEU A 1 264 ? -1.221 0.020 8.551 1.00 82.19 264 LEU A CA 1
ATOM 2106 C C . LEU A 1 264 ? -0.593 0.316 7.196 1.00 82.19 264 LEU A C 1
ATOM 2108 O O . LEU A 1 264 ? -0.761 -0.449 6.239 1.00 82.19 264 LEU A O 1
ATOM 2112 N N . GLU A 1 265 ? 0.124 1.428 7.146 1.00 87.25 265 GLU A N 1
ATOM 2113 C CA . GLU A 1 265 ? 0.776 1.924 5.946 1.00 87.25 265 GLU A CA 1
ATOM 2114 C C . GLU A 1 265 ? 2.240 2.218 6.271 1.00 87.25 265 GLU A C 1
ATOM 2116 O O . GLU A 1 265 ? 2.551 2.775 7.326 1.00 87.25 265 GLU A O 1
ATOM 2121 N N . LEU A 1 266 ? 3.142 1.8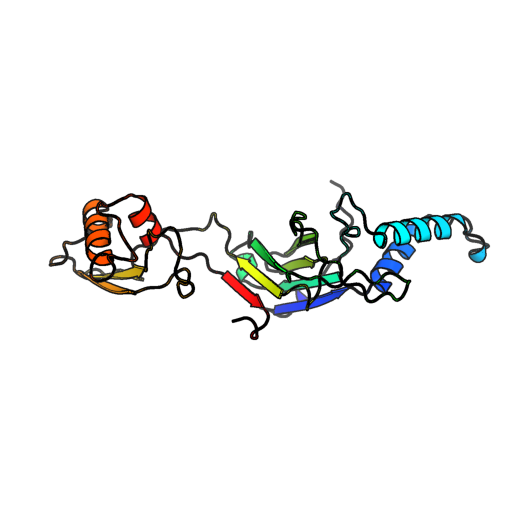28 5.373 1.00 87.69 266 LEU A N 1
ATOM 2122 C CA . LEU A 1 266 ? 4.526 2.287 5.374 1.00 87.69 266 LEU A CA 1
ATOM 2123 C C . LEU A 1 266 ? 4.682 3.292 4.239 1.00 87.69 266 LEU A C 1
ATOM 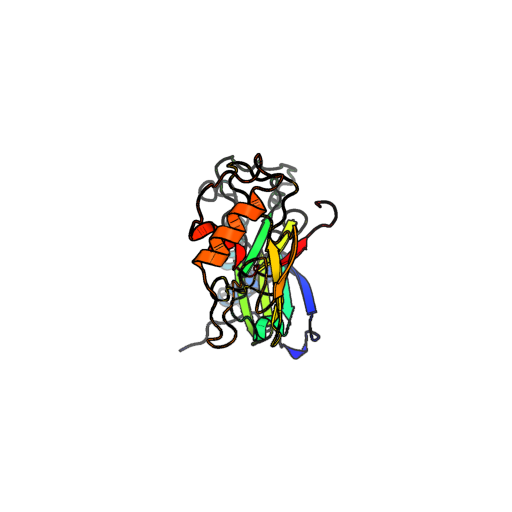2125 O O . LEU A 1 266 ? 4.679 2.911 3.070 1.00 87.69 266 LEU A O 1
ATOM 2129 N N . ASP A 1 267 ? 4.807 4.562 4.600 1.00 89.56 267 ASP A N 1
ATOM 2130 C CA . ASP A 1 267 ? 4.981 5.671 3.670 1.00 89.56 267 ASP A CA 1
ATOM 2131 C C . ASP A 1 267 ? 6.460 6.040 3.540 1.00 89.56 267 ASP A C 1
ATOM 2133 O O . ASP A 1 267 ? 7.142 6.323 4.526 1.00 89.56 267 ASP A O 1
ATOM 2137 N N . ILE A 1 268 ? 6.958 6.001 2.310 1.00 88.19 268 ILE A N 1
ATOM 2138 C CA . ILE A 1 268 ? 8.344 6.280 1.953 1.00 88.19 268 ILE A CA 1
ATOM 2139 C C . ILE A 1 268 ? 8.332 7.470 1.000 1.00 88.19 268 ILE A C 1
ATOM 2141 O O . ILE A 1 268 ? 7.894 7.346 -0.144 1.00 88.19 268 ILE A O 1
ATOM 2145 N N . GLY A 1 269 ? 8.828 8.617 1.452 1.00 83.69 269 GLY A N 1
ATOM 2146 C CA . GLY A 1 269 ? 8.828 9.850 0.674 1.00 83.69 269 GLY A CA 1
ATOM 2147 C C . GLY A 1 269 ? 9.844 10.873 1.163 1.00 83.69 269 GLY A C 1
ATOM 2148 O O . GLY A 1 269 ? 10.601 10.626 2.103 1.00 83.69 269 GLY A O 1
ATOM 2149 N N . ASP A 1 270 ? 9.864 12.023 0.497 1.00 66.00 270 ASP A N 1
ATOM 2150 C CA . ASP A 1 270 ? 10.733 13.147 0.844 1.00 66.00 270 ASP A CA 1
ATOM 2151 C C . ASP A 1 270 ? 10.240 13.848 2.127 1.00 66.00 270 ASP A C 1
ATOM 2153 O O . ASP A 1 270 ? 9.088 14.274 2.212 1.00 66.00 270 ASP A O 1
ATOM 2157 N N . LEU A 1 271 ? 11.125 13.982 3.122 1.00 54.66 271 LEU A N 1
ATOM 2158 C CA . LEU A 1 271 ? 10.852 14.658 4.400 1.00 54.66 271 LEU A CA 1
ATOM 2159 C C . LEU A 1 271 ? 10.517 16.148 4.225 1.00 54.66 271 LEU A C 1
ATOM 2161 O O . LEU A 1 271 ? 9.945 16.751 5.127 1.00 54.66 271 LEU A O 1
ATOM 2165 N N . SER A 1 272 ? 10.871 16.750 3.086 1.00 48.16 272 SER A N 1
ATOM 2166 C CA . SER A 1 272 ? 10.610 18.166 2.796 1.00 48.16 272 SER A CA 1
ATOM 2167 C C . SER A 1 272 ? 9.159 18.483 2.401 1.00 48.16 272 SER A C 1
ATOM 2169 O O . SER A 1 272 ? 8.831 19.654 2.213 1.00 48.16 272 SER A O 1
ATOM 2171 N N . ALA A 1 273 ? 8.296 17.466 2.284 1.00 45.62 273 ALA A N 1
ATOM 2172 C CA . ALA A 1 273 ? 6.890 17.594 1.890 1.00 45.62 273 ALA A CA 1
ATOM 2173 C C . ALA A 1 273 ? 5.880 17.287 3.023 1.00 45.62 273 ALA A C 1
ATOM 2175 O O . ALA A 1 273 ? 4.703 17.068 2.726 1.00 45.62 273 ALA A O 1
ATOM 2176 N N . GLN A 1 274 ? 6.328 17.234 4.287 1.00 37.03 274 GLN A N 1
ATOM 2177 C CA . GLN A 1 274 ? 5.468 17.091 5.477 1.00 37.03 274 GLN A CA 1
ATOM 2178 C C . GLN A 1 274 ? 5.105 18.437 6.104 1.00 37.03 274 GLN A C 1
ATOM 2180 O O . GLN A 1 274 ? 6.002 19.303 6.210 1.00 37.03 274 GLN A O 1
#

Radius of gyration: 27.35 Å; chains: 1; bounding box: 58×47×80 Å